Protein AF-A0A6G1KFZ5-F1 (afdb_monomer)

Organism: NCBI:txid1314801

Secondary structure (DSSP, 8-state):
---------PPPP-------------------------------------S--S---------S-PBPHHHHHHHHHHHHHHIIIIIHHHHHHHHHHHHTTTTTS-HHHHHHHHHHHHT-PPP---S--SSSHHHHHHHHHHHHHHHHHHHHHHHHHHHHHHIIIIIB-SSPPGGGTTSGGGG-HHHHHHHHHHHHHHHHHHHHHHHHHTT-GGGHHHHHHHHHHHHHHHHTTHHHHS--S--S--------

Radius of gyration: 32.33 Å; Cα contacts (8 Å, |Δi|>4): 176; chains: 1; bounding box: 85×61×102 Å

Foldseek 3Di:
DDDDDDDDDDDDDDDDDDDDDDDPDDDDDDDDDDDDDDDDDDDDDDDDDDPDDPPDPPPVPQPLAADELLVLLQLLLVLLVLCVVQVVVVLVVLCVVCVVVVVPDDQLVSLVVLLCLLPDDPDPPDDDDDDVVPVVVVVSVVSVVSSVSVVVSLVSNLNSLVNLQRRYDLAHDPVCCVPPCNVPSVLSVVLSVVSNVLSVVLNVLSVCVSRGSVSSVVSSVSSVVNVVSSVVVVSSNDDDPDDPPPDDPPDD

Sequence (252 aa):
MHSQHQLRSRLPQYSRYGEESRSSFNNALTRRHTAHNSGLNDDFSLDDKTKTNRFRTQQHSWSGRTLFFDETIGLLDRGIEAADKHIRPLQEAFQKEVSGIKFYATQKVLDELWEMRLDIKPKNRRNSKKEEAEGEIVEMEEMLEKNKQAKHAWAKVEKALQAAASGTKMTISAGRRNIKKADDKAGIERTVSKLQTFGSQCLDLLSKSKKKYSEIETLLKELDFLKQIIEEWTEFAEPGTDDENFGRDDGV

pLDDT: mean 71.9, std 22.01, range [32.69, 93.75]

Nearest PDB structures (foldseek):
  8gl3-assembly1_A  TM=2.553E-01  e=1.875E+00  synthetic construct

Solvent-accessible surface area (backbone atoms only — not comparable to full-atom values): 15781 Å² total; per-residue (Å²): 133,91,86,85,90,87,88,88,84,83,83,84,90,83,80,88,86,79,91,83,84,81,92,86,83,80,82,88,83,91,86,80,91,81,91,84,84,89,86,78,90,78,92,76,93,74,80,98,80,88,85,88,84,90,79,72,76,80,72,81,68,76,86,80,67,67,38,30,38,36,56,37,42,28,39,35,48,58,12,51,51,33,33,60,71,31,42,49,58,51,53,51,52,50,50,61,68,44,56,84,44,58,88,80,50,54,70,69,55,50,14,51,52,43,33,50,61,69,64,63,67,88,77,87,74,81,81,78,78,74,76,82,42,55,62,59,46,51,58,49,50,52,50,47,51,52,44,50,50,23,55,53,20,51,53,44,31,51,55,23,25,50,30,33,36,75,17,56,37,79,49,64,47,85,91,54,55,85,42,80,74,58,72,42,53,71,57,41,48,53,47,51,55,48,34,25,52,53,18,44,52,44,43,56,31,54,66,46,32,70,49,29,54,85,35,40,64,56,34,53,52,51,49,54,51,51,47,59,60,44,63,80,46,45,93,36,39,56,82,67,98,68,76,95,71,88,77,76,89,79,87,128

Structure (mmCIF, N/CA/C/O backbone):
data_AF-A0A6G1KFZ5-F1
#
_entry.id   AF-A0A6G1KFZ5-F1
#
loop_
_atom_site.group_PDB
_atom_site.id
_atom_site.type_symbol
_atom_site.label_atom_id
_atom_site.label_alt_id
_atom_site.label_comp_id
_atom_site.label_asym_id
_atom_site.label_entity_id
_atom_site.label_seq_id
_atom_site.pdbx_PDB_ins_code
_atom_site.Cartn_x
_atom_site.Cartn_y
_atom_site.Cartn_z
_atom_site.occupancy
_atom_site.B_iso_or_equiv
_atom_site.auth_seq_id
_atom_site.auth_comp_id
_atom_site.auth_asym_id
_atom_site.auth_atom_id
_atom_site.pdbx_PDB_model_num
ATOM 1 N N . MET A 1 1 ? -6.332 -22.946 70.525 1.00 36.88 1 MET A N 1
ATOM 2 C CA . MET A 1 1 ? -5.831 -23.410 69.210 1.00 36.88 1 MET A CA 1
ATOM 3 C C . MET A 1 1 ? -6.391 -24.806 68.967 1.00 36.88 1 MET A C 1
ATOM 5 O O . MET A 1 1 ? -6.119 -25.618 69.835 1.00 36.88 1 MET A O 1
ATOM 9 N N . HIS A 1 2 ? -7.081 -25.070 67.839 1.00 38.81 2 HIS A N 1
ATOM 10 C CA . HIS A 1 2 ? -7.474 -26.418 67.335 1.00 38.81 2 HIS A CA 1
ATOM 11 C C . HIS A 1 2 ? -8.363 -27.289 68.277 1.00 38.81 2 HIS A C 1
ATOM 13 O O . HIS A 1 2 ? -8.348 -27.092 69.481 1.00 38.81 2 HIS A O 1
ATOM 19 N N . SER A 1 3 ? -9.139 -28.308 67.873 1.00 38.59 3 SER A N 1
ATOM 20 C CA . SER A 1 3 ? -9.968 -28.640 66.680 1.00 38.59 3 SER A CA 1
ATOM 21 C C . SER A 1 3 ? -10.938 -29.778 67.134 1.00 38.59 3 SER A C 1
ATOM 23 O O . SER A 1 3 ? -10.670 -30.377 68.170 1.00 38.59 3 SER A O 1
ATOM 25 N N . GLN A 1 4 ? -12.062 -30.178 66.520 1.00 48.38 4 GLN A N 1
ATOM 26 C CA . GLN A 1 4 ? -12.668 -29.968 65.192 1.00 48.38 4 GLN A CA 1
ATOM 27 C C . GLN A 1 4 ? -14.196 -29.729 65.317 1.00 48.38 4 GLN A C 1
ATOM 29 O O . GLN A 1 4 ? -14.778 -29.969 66.371 1.00 48.38 4 GLN A O 1
ATOM 34 N N . HIS A 1 5 ? -14.875 -29.403 64.210 1.00 47.53 5 HIS A N 1
ATOM 35 C CA . HIS A 1 5 ? -16.315 -29.665 64.044 1.00 47.53 5 HIS A CA 1
ATOM 36 C C . HIS A 1 5 ? -16.553 -31.067 63.462 1.00 47.53 5 HIS A C 1
ATOM 38 O O . HIS A 1 5 ? -16.023 -31.357 62.392 1.00 47.53 5 HIS A O 1
ATOM 44 N N . GLN A 1 6 ? -17.443 -31.872 64.057 1.00 50.53 6 GLN A N 1
ATOM 45 C CA . GLN A 1 6 ? -18.170 -32.932 63.340 1.00 50.53 6 GLN A CA 1
ATOM 46 C C . GLN A 1 6 ? -19.596 -33.084 63.889 1.00 50.53 6 GLN A C 1
ATOM 48 O O . GLN A 1 6 ? -19.805 -33.654 64.954 1.00 50.53 6 GLN A O 1
ATOM 53 N N . LEU A 1 7 ? -20.587 -32.627 63.120 1.00 48.22 7 LEU A N 1
ATOM 54 C CA . LEU A 1 7 ? -21.981 -33.048 63.265 1.00 48.22 7 LEU A CA 1
ATOM 55 C C . LEU A 1 7 ? -22.433 -33.667 61.940 1.00 48.22 7 LEU A C 1
ATOM 57 O O . LEU A 1 7 ? -22.584 -32.978 60.933 1.00 48.22 7 LEU A O 1
ATOM 61 N N . ARG A 1 8 ? -22.625 -34.989 61.947 1.00 43.78 8 ARG A N 1
ATOM 62 C CA . ARG A 1 8 ? -23.255 -35.748 60.863 1.00 43.78 8 ARG A CA 1
ATOM 63 C C . ARG A 1 8 ? -24.579 -36.323 61.357 1.00 43.78 8 ARG A C 1
ATOM 65 O O . ARG A 1 8 ? -24.580 -37.302 62.094 1.00 43.78 8 ARG A O 1
ATOM 72 N N . SER A 1 9 ? -25.685 -35.816 60.837 1.00 50.84 9 SER A N 1
ATOM 73 C CA . SER A 1 9 ? -26.923 -36.583 60.668 1.00 50.84 9 SER A CA 1
ATOM 74 C C . SER A 1 9 ? -27.710 -35.992 59.495 1.00 50.84 9 SER A C 1
ATOM 76 O O . SER A 1 9 ? -27.554 -34.822 59.148 1.00 50.84 9 SER A O 1
ATOM 78 N N . ARG A 1 10 ? -28.421 -36.856 58.766 1.00 52.97 10 ARG A N 1
ATOM 79 C CA . ARG A 1 10 ? -28.902 -36.592 57.400 1.00 52.97 10 ARG A CA 1
ATOM 80 C C . ARG A 1 10 ? -30.358 -36.130 57.394 1.00 52.97 10 ARG A C 1
ATOM 82 O O . ARG A 1 10 ? -31.152 -36.627 58.186 1.00 52.97 10 ARG A O 1
ATOM 89 N N . LEU A 1 11 ? -30.712 -35.269 56.441 1.00 50.00 11 LEU A N 1
ATOM 90 C CA . LEU A 1 11 ? -32.107 -34.979 56.092 1.00 50.00 11 LEU A CA 1
ATOM 91 C C . LEU A 1 11 ? -32.667 -36.036 55.110 1.00 50.00 11 LEU A C 1
ATOM 93 O O . LEU A 1 11 ? -31.877 -36.659 54.390 1.00 50.00 11 LEU A O 1
ATOM 97 N N . PRO A 1 12 ? -33.995 -36.277 55.079 1.00 55.12 12 PRO A N 1
ATOM 98 C CA . PRO A 1 12 ? -34.588 -37.363 54.294 1.00 55.12 12 PRO A CA 1
ATOM 99 C C . PRO A 1 12 ? -34.588 -37.101 52.784 1.00 55.12 12 PRO A C 1
ATOM 101 O O . PRO A 1 12 ? -34.718 -35.964 52.334 1.00 55.12 12 PRO A O 1
ATOM 104 N N . GLN A 1 13 ? -34.528 -38.176 51.994 1.00 49.84 13 GLN A N 1
ATOM 105 C CA . GLN A 1 13 ? -34.838 -38.119 50.566 1.00 49.84 13 GLN A CA 1
ATOM 106 C C . GLN A 1 13 ? -36.350 -38.046 50.339 1.00 49.84 13 GLN A C 1
ATOM 108 O O . GLN A 1 13 ? -37.091 -38.855 50.891 1.00 49.84 13 GLN A O 1
ATOM 113 N N . TYR A 1 14 ? -36.769 -37.189 49.410 1.00 42.56 14 TYR A N 1
ATOM 114 C CA . TYR A 1 14 ? -37.934 -37.447 48.568 1.00 42.56 14 TYR A CA 1
ATOM 115 C C . TYR A 1 14 ? -37.506 -37.330 47.106 1.00 42.56 14 TYR A C 1
ATOM 117 O O . TYR A 1 14 ? -36.937 -36.325 46.686 1.00 42.56 14 TYR A O 1
ATOM 125 N N . SER A 1 15 ? -37.738 -38.396 46.347 1.00 38.66 15 SER A N 1
ATOM 126 C CA . SER A 1 15 ? -37.463 -38.494 44.915 1.00 38.66 15 SER A CA 1
ATOM 127 C C . SER A 1 15 ? -38.599 -39.270 44.254 1.00 38.66 15 SER A C 1
ATOM 129 O O . SER A 1 15 ? -39.125 -40.199 44.864 1.00 38.66 15 SER A O 1
ATOM 131 N N . ARG A 1 16 ? -38.905 -38.912 42.999 1.00 37.12 16 ARG A N 1
ATOM 132 C CA . ARG A 1 16 ? -39.947 -39.470 42.109 1.00 37.12 16 ARG A CA 1
ATOM 133 C C . ARG A 1 16 ? -41.399 -39.127 42.469 1.00 37.12 16 ARG A C 1
ATOM 135 O O . ARG A 1 16 ? -42.019 -39.793 43.283 1.00 37.12 16 ARG A O 1
ATOM 142 N N . TYR A 1 17 ? -41.957 -38.155 41.752 1.00 42.75 17 TYR A N 1
ATOM 143 C CA . TYR A 1 17 ? -42.650 -38.392 40.471 1.00 42.75 17 TYR A CA 1
ATOM 144 C C . TYR A 1 17 ? -42.040 -37.379 39.471 1.00 42.75 17 TYR A C 1
ATOM 146 O O . TYR A 1 17 ? -41.617 -36.313 39.903 1.00 42.75 17 TYR A O 1
ATOM 154 N N . GLY A 1 18 ? -41.828 -37.630 38.180 1.00 39.09 18 GLY A N 1
ATOM 155 C CA . GLY A 1 18 ? -42.451 -38.587 37.269 1.00 39.09 18 GLY A CA 1
ATOM 156 C C . GLY A 1 18 ? -43.014 -37.774 36.100 1.00 39.09 18 GLY A C 1
ATOM 157 O O . GLY A 1 18 ? -44.099 -37.218 36.234 1.00 39.09 18 GLY A O 1
ATOM 158 N N . GLU A 1 19 ? -42.248 -37.613 35.016 1.00 41.03 19 GLU A N 1
ATOM 159 C CA . GLU A 1 19 ? -42.723 -36.923 33.806 1.00 41.03 19 GLU A CA 1
ATOM 160 C C . GLU A 1 19 ? -43.888 -37.691 33.171 1.00 41.03 19 GLU A C 1
ATOM 162 O O . GLU A 1 19 ? -43.818 -38.913 33.106 1.00 41.03 19 GLU A O 1
ATOM 167 N N . GLU A 1 20 ? -44.892 -36.983 32.633 1.00 38.22 20 GLU A N 1
ATOM 168 C CA . GLU A 1 20 ? -45.367 -37.204 31.255 1.00 38.22 20 GLU A CA 1
ATOM 169 C C . GLU A 1 20 ? -46.421 -36.172 30.789 1.00 38.22 20 GLU A C 1
ATOM 171 O O . GLU A 1 20 ? -47.280 -35.720 31.539 1.00 38.22 20 GLU A O 1
ATOM 176 N N . SER A 1 21 ? -46.374 -35.872 29.485 1.00 40.62 21 SER A N 1
ATOM 177 C CA . SER A 1 21 ? -47.515 -35.477 28.635 1.00 40.62 21 SER A CA 1
ATOM 178 C C . SER A 1 21 ? -48.230 -34.118 28.817 1.00 40.62 21 SER A C 1
ATOM 180 O O . SER A 1 21 ? -49.367 -34.018 29.263 1.00 40.62 21 SER A O 1
ATOM 182 N N . ARG A 1 22 ? -47.613 -33.100 28.196 1.00 38.12 22 ARG A N 1
ATOM 183 C CA . ARG A 1 22 ? -48.212 -32.233 27.144 1.00 38.12 22 ARG A CA 1
ATOM 184 C C . ARG A 1 22 ? -49.594 -31.595 27.396 1.00 38.12 22 ARG A C 1
ATOM 186 O O . ARG A 1 22 ? -50.636 -32.126 27.017 1.00 38.12 22 ARG A O 1
ATOM 193 N N . SER A 1 23 ? -49.576 -30.330 27.808 1.00 38.38 23 SER A N 1
ATOM 194 C CA . SER A 1 23 ? -50.717 -29.410 27.739 1.00 38.38 23 SER A CA 1
ATOM 195 C C . SER A 1 23 ? -50.951 -28.853 26.321 1.00 38.38 23 SER A C 1
ATOM 197 O O . SER A 1 23 ? -50.397 -27.827 25.930 1.00 38.38 23 SER A O 1
ATOM 199 N N . SER A 1 24 ? -51.843 -29.483 25.552 1.00 40.19 24 SER A N 1
ATOM 200 C CA . SER A 1 24 ? -52.426 -28.889 24.336 1.00 40.19 24 SER A CA 1
ATOM 201 C C . SER A 1 24 ? -53.814 -28.313 24.626 1.00 40.19 24 SER A C 1
ATOM 203 O O . SER A 1 24 ? -54.829 -28.907 24.280 1.00 40.19 24 SER A O 1
ATOM 205 N N . PHE A 1 25 ? -53.852 -27.135 25.253 1.00 35.84 25 PHE A N 1
ATOM 206 C CA . PHE A 1 25 ? -55.073 -26.346 25.448 1.00 35.84 25 PHE A CA 1
ATOM 207 C C . PHE A 1 25 ? -54.982 -25.026 24.677 1.00 35.84 25 PHE A C 1
ATOM 209 O O . PHE A 1 25 ? -54.466 -24.036 25.180 1.00 35.84 25 PHE A O 1
ATOM 216 N N . ASN A 1 26 ? -55.520 -25.014 23.458 1.00 36.38 26 ASN A N 1
ATOM 217 C CA . ASN A 1 26 ? -55.949 -23.794 22.778 1.00 36.38 26 ASN A CA 1
ATOM 218 C C . ASN A 1 26 ? -57.238 -24.111 22.017 1.00 36.38 26 ASN A C 1
ATOM 220 O O . ASN A 1 26 ? -57.215 -24.669 20.922 1.00 36.38 26 ASN A O 1
ATOM 224 N N . ASN A 1 27 ? -58.369 -23.798 22.652 1.00 36.66 27 ASN A N 1
ATOM 225 C CA . ASN A 1 27 ? -59.684 -23.920 22.036 1.00 36.66 27 ASN A CA 1
ATOM 226 C C . ASN A 1 27 ? -59.881 -22.842 20.963 1.00 36.66 27 ASN A C 1
ATOM 228 O O . ASN A 1 27 ? -59.384 -21.723 21.076 1.00 36.66 27 ASN A O 1
ATOM 232 N N . ALA A 1 28 ? -60.648 -23.190 19.933 1.00 40.16 28 ALA A N 1
ATOM 233 C CA . ALA A 1 28 ? -61.020 -22.279 18.861 1.00 40.16 28 ALA A CA 1
ATOM 234 C C . ALA A 1 28 ? -61.939 -21.147 19.351 1.00 40.16 28 ALA A C 1
ATOM 236 O O . ALA A 1 28 ? -62.734 -21.355 20.264 1.00 40.16 28 ALA A O 1
ATOM 237 N N . LEU A 1 29 ? -61.931 -20.006 18.648 1.00 42.66 29 LEU A N 1
ATOM 238 C CA . LEU A 1 29 ? -63.138 -19.202 18.429 1.00 42.66 29 LEU A CA 1
ATOM 239 C C . LEU A 1 29 ? -63.011 -18.325 17.171 1.00 42.66 29 LEU A C 1
ATOM 241 O O . LEU A 1 29 ? -62.046 -17.600 16.956 1.00 42.66 29 LEU A O 1
ATOM 245 N N . THR A 1 30 ? -64.021 -18.454 16.322 1.00 43.16 30 THR A N 1
ATOM 246 C CA . THR A 1 30 ? -64.202 -17.870 14.989 1.00 43.16 30 THR A CA 1
ATOM 247 C C . THR A 1 30 ? -64.415 -16.349 14.978 1.00 43.16 30 THR A C 1
ATOM 249 O O . THR A 1 30 ? -65.039 -15.818 15.894 1.00 43.16 30 THR A O 1
ATOM 252 N N . ARG A 1 31 ? -63.987 -15.678 13.885 1.00 38.25 31 ARG A N 1
ATOM 253 C CA . ARG A 1 31 ? -64.512 -14.434 13.231 1.00 38.25 31 ARG A CA 1
ATOM 254 C C . ARG A 1 31 ? -63.364 -13.744 12.459 1.00 38.25 31 ARG A C 1
ATOM 256 O O . ARG A 1 31 ? -62.272 -13.663 12.993 1.00 38.25 31 ARG A O 1
ATOM 263 N N . ARG A 1 32 ? -63.507 -13.188 11.248 1.00 37.34 32 ARG A N 1
ATOM 264 C CA . ARG A 1 32 ? -64.616 -13.057 10.273 1.00 37.34 32 ARG A CA 1
ATOM 265 C C . ARG A 1 32 ? -64.008 -13.100 8.861 1.00 37.34 32 ARG A C 1
ATOM 267 O O . ARG A 1 32 ? -63.000 -12.442 8.636 1.00 37.34 32 ARG A O 1
ATOM 274 N N . HIS A 1 33 ? -64.675 -13.746 7.904 1.00 36.59 33 HIS A N 1
ATOM 275 C CA . HIS A 1 33 ? -64.510 -13.385 6.491 1.00 36.59 33 HIS A CA 1
ATOM 276 C C . HIS A 1 33 ? -65.379 -12.162 6.172 1.00 36.59 33 HIS A C 1
ATOM 278 O O . HIS A 1 33 ? -66.531 -12.094 6.602 1.00 36.59 33 HIS A O 1
ATOM 284 N N . THR A 1 34 ? -64.857 -11.246 5.361 1.00 40.59 34 THR A N 1
ATOM 285 C CA . THR A 1 34 ? -65.645 -10.288 4.572 1.00 40.59 34 THR A CA 1
ATOM 286 C C . THR A 1 34 ? -65.135 -10.345 3.141 1.00 40.59 34 THR A C 1
ATOM 288 O O . THR A 1 34 ? -63.943 -10.157 2.909 1.00 40.59 34 THR A O 1
ATOM 291 N N . ALA A 1 35 ? -66.025 -10.652 2.201 1.00 42.03 35 ALA A N 1
ATOM 292 C CA . ALA A 1 35 ? -65.723 -10.714 0.777 1.00 42.03 35 ALA A CA 1
ATOM 293 C C . ALA A 1 35 ? -66.033 -9.374 0.093 1.00 42.03 35 ALA A C 1
ATOM 295 O O . ALA A 1 35 ? -66.980 -8.707 0.495 1.00 42.03 35 ALA A O 1
ATOM 296 N N . HIS A 1 36 ? -65.226 -9.030 -0.914 1.00 33.31 36 HIS A N 1
ATOM 297 C CA . HIS A 1 36 ? -65.454 -8.161 -2.087 1.00 33.31 36 HIS A CA 1
ATOM 298 C C . HIS A 1 36 ? -64.054 -7.744 -2.604 1.00 33.31 36 HIS A C 1
ATOM 300 O O . HIS A 1 36 ? -63.171 -7.480 -1.797 1.00 33.31 36 HIS A O 1
ATOM 306 N N . ASN A 1 37 ? -63.755 -7.677 -3.903 1.00 35.41 37 ASN A N 1
ATOM 307 C CA . ASN A 1 37 ? -64.569 -7.980 -5.080 1.00 35.41 37 ASN A CA 1
ATOM 308 C C . ASN A 1 37 ? -63.670 -8.525 -6.208 1.00 35.41 37 ASN A C 1
ATOM 310 O O . ASN A 1 37 ? -62.474 -8.248 -6.231 1.00 35.41 37 ASN A O 1
ATOM 314 N N . SER A 1 38 ? -64.239 -9.289 -7.138 1.00 38.56 38 SER A N 1
ATOM 315 C CA . SER A 1 38 ? -63.540 -9.862 -8.299 1.00 38.56 38 SER A CA 1
ATOM 316 C C . SER A 1 38 ? -63.564 -8.947 -9.530 1.00 38.56 38 SER A C 1
ATOM 318 O O . SER A 1 38 ? -64.583 -8.307 -9.785 1.00 38.56 38 SER A O 1
ATOM 320 N N . GLY A 1 39 ? -62.507 -9.001 -10.348 1.00 32.69 39 GLY A N 1
ATOM 321 C CA . GLY A 1 39 ? -62.416 -8.383 -11.681 1.00 32.69 39 GLY A CA 1
ATOM 322 C C . GLY A 1 39 ? -61.240 -7.398 -11.794 1.00 32.69 39 GLY A C 1
ATOM 323 O O . GLY A 1 39 ? -61.040 -6.604 -10.883 1.00 32.69 39 GLY A O 1
ATOM 324 N N . LEU A 1 40 ? -60.422 -7.388 -12.851 1.00 35.66 40 LEU A N 1
ATOM 325 C CA . LEU A 1 40 ? -60.403 -8.185 -14.091 1.00 35.66 40 LEU A CA 1
ATOM 326 C C . LEU A 1 40 ? -59.046 -8.894 -14.258 1.00 35.66 40 LEU A C 1
ATOM 328 O O . LEU A 1 40 ? -58.040 -8.448 -13.712 1.00 35.66 40 LEU A O 1
ATOM 332 N N . ASN A 1 41 ? -59.021 -9.947 -15.078 1.00 36.12 41 ASN A N 1
ATOM 333 C CA . ASN A 1 41 ? -57.784 -10.383 -15.724 1.00 36.12 41 ASN A CA 1
ATOM 334 C C . ASN A 1 41 ? -57.452 -9.392 -16.847 1.00 36.12 41 ASN A C 1
ATOM 336 O O . ASN A 1 41 ? -58.332 -9.115 -17.663 1.00 36.12 41 ASN A O 1
ATOM 340 N N . ASP A 1 42 ? -56.200 -8.955 -16.944 1.00 34.44 42 ASP A N 1
ATOM 341 C CA . ASP A 1 42 ? -55.592 -8.694 -18.248 1.00 34.44 42 ASP A CA 1
ATOM 342 C C . ASP A 1 42 ? -54.134 -9.169 -18.235 1.00 34.44 42 ASP A C 1
ATOM 344 O O . ASP A 1 42 ? -53.473 -9.169 -17.191 1.00 34.44 42 ASP A O 1
ATOM 348 N N . ASP A 1 43 ? -53.687 -9.674 -19.377 1.00 40.25 43 ASP A N 1
ATOM 349 C CA . ASP A 1 43 ? -52.499 -10.510 -19.526 1.00 40.25 43 ASP A CA 1
ATOM 350 C C . ASP A 1 43 ? -51.305 -9.690 -20.024 1.00 40.25 43 ASP A C 1
ATOM 352 O O . ASP A 1 43 ? -51.213 -9.349 -21.201 1.00 40.25 43 ASP A O 1
ATOM 356 N N . PHE A 1 44 ? -50.364 -9.402 -19.123 1.00 33.47 44 PHE A N 1
ATOM 357 C CA . PHE A 1 44 ? -49.028 -8.933 -19.489 1.00 33.47 44 PHE A CA 1
ATOM 358 C C . PHE A 1 44 ? -47.950 -9.675 -18.697 1.00 33.47 44 PHE A C 1
ATOM 360 O O . PHE A 1 44 ? -47.354 -9.167 -17.744 1.00 33.47 44 PHE A O 1
ATOM 367 N N . SER A 1 45 ? -47.670 -10.900 -19.139 1.00 39.59 45 SER A N 1
ATOM 368 C CA . SER A 1 45 ? -46.410 -11.581 -18.842 1.00 39.59 45 SER A CA 1
ATOM 369 C C . SER A 1 45 ? -45.222 -10.793 -19.417 1.00 39.59 45 SER A C 1
ATOM 371 O O . SER A 1 45 ? -45.025 -10.757 -20.633 1.00 39.59 45 SER A O 1
ATOM 373 N N . LEU A 1 46 ? -44.405 -10.175 -18.553 1.00 39.00 46 LEU A N 1
ATOM 374 C CA . LEU A 1 46 ? -43.092 -9.653 -18.946 1.00 39.00 46 LEU A CA 1
ATOM 375 C C . LEU A 1 46 ? -42.049 -9.794 -17.818 1.00 39.00 46 LEU A C 1
ATOM 377 O O . LEU A 1 46 ? -41.933 -8.949 -16.935 1.00 39.00 46 LEU A O 1
ATOM 381 N N . ASP A 1 47 ? -41.312 -10.905 -17.885 1.00 38.59 47 ASP A N 1
ATOM 382 C CA . ASP A 1 47 ? -40.025 -11.235 -17.248 1.00 38.59 47 ASP A CA 1
ATOM 383 C C . ASP A 1 47 ? -39.666 -10.652 -15.858 1.00 38.59 47 ASP A C 1
ATOM 385 O O . ASP A 1 47 ? -39.175 -9.532 -15.687 1.00 38.59 47 ASP A O 1
ATOM 389 N N . ASP A 1 48 ? -39.716 -11.543 -14.864 1.00 40.84 48 ASP A N 1
ATOM 390 C CA . ASP A 1 48 ? -39.119 -11.387 -13.535 1.00 40.84 48 ASP A CA 1
ATOM 391 C C . ASP A 1 48 ? -37.575 -11.317 -13.590 1.00 40.84 48 ASP A C 1
ATOM 393 O O . ASP A 1 48 ? -36.879 -12.334 -13.574 1.00 40.84 48 ASP A O 1
ATOM 397 N N . LYS A 1 49 ? -37.014 -10.099 -13.666 1.00 38.69 49 LYS A N 1
ATOM 398 C CA . LYS A 1 49 ? -35.553 -9.846 -13.625 1.00 38.69 49 LYS A CA 1
ATOM 399 C C . LYS A 1 49 ? -35.125 -8.685 -12.712 1.00 38.69 49 LYS A C 1
ATOM 401 O O . LYS A 1 49 ? -34.136 -8.009 -12.987 1.00 38.69 49 LYS A O 1
ATOM 406 N N . THR A 1 50 ? -35.821 -8.442 -11.594 1.00 44.38 50 THR A N 1
ATOM 407 C CA . THR A 1 50 ? -35.490 -7.320 -10.673 1.00 44.38 50 THR A CA 1
ATOM 408 C C . THR A 1 50 ? -35.150 -7.714 -9.228 1.00 44.38 50 THR A C 1
ATOM 410 O O . THR A 1 50 ? -35.086 -6.851 -8.348 1.00 44.38 50 THR A O 1
ATOM 413 N N . LYS A 1 51 ? -34.837 -8.991 -8.954 1.00 43.75 51 LYS A N 1
ATOM 414 C CA . LYS A 1 51 ? -34.441 -9.462 -7.609 1.00 43.75 51 LYS A CA 1
ATOM 415 C C . LYS A 1 51 ? -33.233 -10.411 -7.585 1.00 43.75 51 LYS A C 1
ATOM 417 O O . LYS A 1 51 ? -33.392 -11.568 -7.240 1.00 43.75 51 LYS A O 1
ATOM 422 N N . THR A 1 52 ? -32.028 -9.879 -7.828 1.00 45.09 52 THR A N 1
ATOM 423 C CA . THR A 1 52 ? -30.774 -10.223 -7.098 1.00 45.09 52 THR A CA 1
ATOM 424 C C . THR A 1 52 ? -29.579 -9.461 -7.683 1.00 45.09 52 THR A C 1
ATOM 426 O O . THR A 1 52 ? -28.976 -9.922 -8.644 1.00 45.09 52 THR A O 1
ATOM 429 N N . ASN A 1 53 ? -29.201 -8.313 -7.102 1.00 41.38 53 ASN A N 1
ATOM 430 C CA . ASN A 1 53 ? -27.844 -7.744 -7.241 1.00 41.38 53 ASN A CA 1
ATOM 431 C C . ASN A 1 53 ? -27.590 -6.590 -6.243 1.00 41.38 53 ASN A C 1
ATOM 433 O O . ASN A 1 53 ? -27.333 -5.451 -6.617 1.00 41.38 53 ASN A O 1
ATOM 437 N N . ARG A 1 54 ? -27.676 -6.879 -4.935 1.00 44.22 54 ARG A N 1
ATOM 438 C CA . ARG A 1 54 ? -27.234 -5.955 -3.859 1.00 44.22 54 ARG A CA 1
ATOM 439 C C . ARG A 1 54 ? -26.065 -6.493 -3.019 1.00 44.22 54 ARG A C 1
ATOM 441 O O . ARG A 1 54 ? -25.741 -5.919 -1.989 1.00 44.22 54 ARG A O 1
ATOM 448 N N . PHE A 1 55 ? -25.421 -7.568 -3.481 1.00 42.16 55 PHE A N 1
ATOM 449 C CA . PHE A 1 55 ? -24.239 -8.173 -2.855 1.00 42.16 55 PHE A CA 1
ATOM 450 C C . PHE A 1 55 ? -23.166 -8.560 -3.884 1.00 42.16 55 PHE A C 1
ATOM 452 O O . PHE A 1 55 ? -22.549 -9.616 -3.798 1.00 42.16 55 PHE A O 1
ATOM 459 N N . ARG A 1 56 ? -22.897 -7.669 -4.844 1.00 37.97 56 ARG A N 1
ATOM 460 C CA . ARG A 1 56 ? -21.533 -7.540 -5.361 1.00 37.97 56 ARG A CA 1
ATOM 461 C C . ARG A 1 56 ? -20.873 -6.398 -4.607 1.00 37.97 56 ARG A C 1
ATOM 463 O O . ARG A 1 56 ? -21.091 -5.232 -4.924 1.00 37.97 56 ARG A O 1
ATOM 470 N N . THR A 1 57 ? -20.028 -6.742 -3.638 1.00 40.91 57 THR A N 1
ATOM 471 C CA . THR A 1 57 ? -18.791 -5.981 -3.475 1.00 40.91 57 THR A CA 1
ATOM 472 C C . THR A 1 57 ? -18.184 -5.866 -4.867 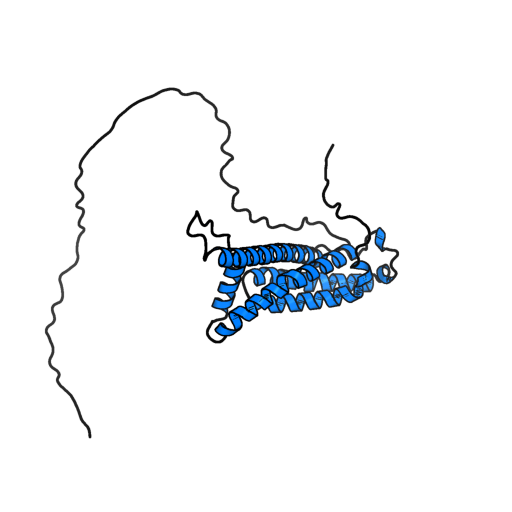1.00 40.91 57 THR A C 1
ATOM 474 O O . THR A 1 57 ? -17.952 -6.884 -5.523 1.00 40.91 57 THR A O 1
ATOM 477 N N . GLN A 1 58 ? -17.978 -4.642 -5.355 1.00 40.75 58 GLN A N 1
ATOM 478 C CA . GLN A 1 58 ? -17.109 -4.450 -6.505 1.00 40.75 58 GLN A CA 1
ATOM 479 C C . GLN A 1 58 ? -15.703 -4.824 -6.040 1.00 40.75 58 GLN A C 1
ATOM 481 O O . GLN A 1 58 ? -14.946 -3.993 -5.547 1.00 40.75 58 GLN A O 1
ATOM 486 N N . GLN A 1 59 ? -15.363 -6.106 -6.175 1.00 43.22 59 GLN A N 1
ATOM 487 C CA . GLN A 1 59 ? -13.988 -6.460 -6.454 1.00 43.22 59 GLN A CA 1
ATOM 488 C C . GLN A 1 59 ? -13.653 -5.679 -7.719 1.00 43.22 59 GLN A C 1
ATOM 490 O O . GLN A 1 59 ? -14.164 -5.992 -8.796 1.00 43.22 59 GLN A O 1
ATOM 495 N N . HIS A 1 60 ? -12.859 -4.619 -7.567 1.00 44.88 60 HIS A N 1
ATOM 496 C CA . HIS A 1 60 ? -12.182 -3.972 -8.679 1.00 44.88 60 HIS A CA 1
ATOM 497 C C . HIS A 1 60 ? -11.140 -4.965 -9.190 1.00 44.88 60 HIS A C 1
ATOM 499 O O . HIS A 1 60 ? -9.946 -4.831 -8.944 1.00 44.88 60 HIS A O 1
ATOM 505 N N . SER A 1 61 ? -11.628 -6.024 -9.837 1.00 46.31 61 SER A N 1
ATOM 506 C CA . SER A 1 61 ? -10.818 -7.029 -10.490 1.00 46.31 61 SER A CA 1
ATOM 507 C C . SER A 1 61 ? -9.990 -6.306 -11.535 1.00 46.31 61 SER A C 1
ATOM 509 O O . SER A 1 61 ? -10.540 -5.747 -12.489 1.00 46.31 61 SER A O 1
ATOM 511 N N . TRP A 1 62 ? -8.678 -6.291 -11.312 1.00 54.97 62 TRP A N 1
ATOM 512 C CA . TRP A 1 62 ? -7.695 -5.846 -12.283 1.00 54.97 62 TRP A CA 1
ATOM 513 C C . TRP A 1 62 ? -8.045 -6.399 -13.668 1.00 54.97 62 TRP A C 1
ATOM 515 O O . TRP A 1 62 ? -8.377 -7.574 -13.818 1.00 54.97 62 TRP A O 1
ATOM 525 N N . SER A 1 63 ? -8.007 -5.538 -14.684 1.00 59.50 63 SER A N 1
ATOM 526 C CA . SER A 1 63 ? -8.580 -5.794 -16.012 1.00 59.50 63 SER A CA 1
ATOM 527 C C . SER A 1 63 ? -7.809 -6.817 -16.859 1.00 59.50 63 SER A C 1
ATOM 529 O O . SER A 1 63 ? -7.978 -6.855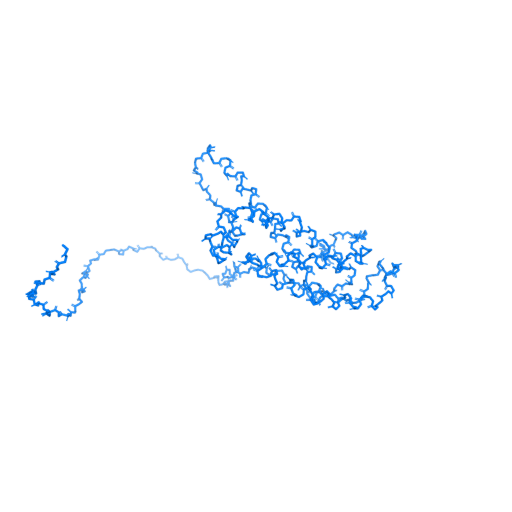 -18.075 1.00 59.50 63 SER A O 1
ATOM 531 N N . GLY A 1 64 ? -6.896 -7.587 -16.256 1.00 63.56 64 GLY A N 1
ATOM 532 C CA . GLY A 1 64 ? -5.939 -8.448 -16.956 1.00 63.56 64 GLY A CA 1
ATOM 533 C C . GLY A 1 64 ? -4.921 -7.681 -17.810 1.00 63.56 64 GLY A C 1
ATOM 534 O O . GLY A 1 64 ? -4.091 -8.295 -18.480 1.00 63.56 64 GLY A O 1
ATOM 535 N N . ARG A 1 65 ? -4.983 -6.340 -17.837 1.00 75.38 65 ARG A N 1
ATOM 536 C CA . ARG A 1 65 ? -4.149 -5.517 -18.714 1.00 75.38 65 ARG A CA 1
ATOM 537 C C . ARG A 1 65 ? -2.730 -5.444 -18.164 1.00 75.38 65 ARG A C 1
ATOM 539 O O . ARG A 1 65 ? -2.477 -4.824 -17.133 1.00 75.38 65 ARG A O 1
ATOM 546 N N . THR A 1 66 ? -1.814 -6.032 -18.920 1.00 83.69 66 THR A N 1
ATOM 547 C CA . THR A 1 66 ? -0.377 -5.939 -18.689 1.00 83.69 66 THR A CA 1
ATOM 548 C C . THR A 1 66 ? 0.148 -4.539 -19.026 1.00 83.69 66 THR A C 1
ATOM 550 O O . THR A 1 66 ? -0.044 -4.057 -20.147 1.00 83.69 66 THR A O 1
ATOM 553 N N . LEU A 1 67 ? 0.809 -3.906 -18.058 1.00 87.31 67 LEU A N 1
ATOM 554 C CA . LEU A 1 67 ? 1.433 -2.582 -18.138 1.00 87.31 67 LEU A CA 1
ATOM 555 C C . LEU A 1 67 ? 2.909 -2.686 -18.546 1.00 87.31 67 LEU A C 1
ATOM 557 O O . LEU A 1 67 ? 3.526 -3.750 -18.432 1.00 87.31 67 LEU A O 1
ATOM 561 N N . PHE A 1 68 ? 3.484 -1.586 -19.024 1.00 90.94 68 PHE A N 1
ATOM 562 C CA . PHE A 1 68 ? 4.931 -1.458 -19.209 1.00 90.94 68 PHE A CA 1
ATOM 563 C C . PHE A 1 68 ? 5.657 -1.285 -17.862 1.00 90.94 68 PHE A C 1
ATOM 565 O O . PHE A 1 68 ? 5.041 -0.934 -16.856 1.00 90.94 68 PHE A O 1
ATOM 572 N N . PHE A 1 69 ? 6.965 -1.556 -17.823 1.00 89.81 69 PHE A N 1
ATOM 573 C CA . PHE A 1 69 ? 7.754 -1.487 -16.584 1.00 89.81 69 PHE A CA 1
ATOM 574 C C . PHE A 1 69 ? 7.653 -0.112 -15.909 1.00 89.81 69 PHE A C 1
ATOM 576 O O . PHE A 1 69 ? 7.364 -0.018 -14.718 1.00 89.81 69 PHE A O 1
ATOM 583 N N . ASP A 1 70 ? 7.824 0.949 -16.693 1.00 89.00 70 ASP A N 1
ATOM 584 C CA . ASP A 1 70 ? 7.763 2.334 -16.239 1.00 89.00 70 ASP A CA 1
ATOM 585 C C . ASP A 1 70 ? 6.362 2.747 -15.762 1.00 89.00 70 ASP A C 1
ATOM 587 O O . ASP A 1 70 ? 6.229 3.440 -14.755 1.00 89.00 70 ASP A O 1
ATOM 591 N N . GLU A 1 71 ? 5.309 2.251 -16.416 1.00 89.19 71 GLU A N 1
ATOM 592 C CA . GLU A 1 71 ? 3.924 2.444 -15.972 1.00 89.19 71 GLU A CA 1
ATOM 593 C C . GLU A 1 71 ? 3.654 1.761 -14.622 1.00 89.19 71 GLU A C 1
ATOM 595 O O . GLU A 1 71 ? 2.989 2.348 -13.767 1.00 89.19 71 GLU A O 1
ATOM 600 N N . THR A 1 72 ? 4.176 0.545 -14.398 1.00 90.50 72 THR A N 1
ATOM 601 C CA . THR A 1 72 ? 4.079 -0.118 -13.087 1.00 90.50 72 THR A CA 1
ATOM 602 C C . THR A 1 72 ? 4.824 0.676 -12.016 1.00 90.50 72 THR A C 1
ATOM 604 O O . THR A 1 72 ? 4.271 0.866 -10.934 1.00 90.50 72 THR A O 1
ATOM 607 N N . ILE A 1 73 ? 6.047 1.146 -12.293 1.00 91.75 73 ILE A N 1
ATOM 608 C CA . ILE A 1 73 ? 6.845 1.928 -11.334 1.00 91.75 73 ILE A CA 1
ATOM 609 C C . ILE A 1 73 ? 6.087 3.196 -10.911 1.00 91.75 73 ILE A C 1
ATOM 611 O O . ILE A 1 73 ? 5.860 3.393 -9.717 1.00 91.75 73 ILE A O 1
ATOM 615 N N . GLY A 1 74 ? 5.594 3.996 -11.863 1.00 89.56 74 GLY A N 1
ATOM 616 C CA . GLY A 1 74 ? 4.801 5.193 -11.556 1.00 89.56 74 GLY A CA 1
ATOM 617 C C . GLY A 1 74 ? 3.448 4.904 -10.886 1.00 89.56 74 GLY A C 1
ATOM 618 O O . GLY A 1 74 ? 2.957 5.719 -10.105 1.00 89.56 74 GLY A O 1
ATOM 619 N N . LEU A 1 75 ? 2.830 3.745 -11.145 1.00 90.81 75 LEU A N 1
ATOM 620 C CA . LEU A 1 75 ? 1.596 3.334 -10.465 1.00 90.81 75 LEU A CA 1
ATOM 621 C C . LEU A 1 75 ? 1.852 2.887 -9.015 1.00 90.81 75 LEU A C 1
ATOM 623 O O . LEU A 1 75 ? 1.030 3.173 -8.142 1.00 90.81 75 LEU A O 1
ATOM 627 N N . LEU A 1 76 ? 2.968 2.199 -8.758 1.00 91.19 76 LEU A N 1
ATOM 628 C CA . LEU A 1 76 ? 3.398 1.810 -7.414 1.00 91.19 76 LEU A CA 1
ATOM 629 C C . LEU A 1 76 ? 3.772 3.016 -6.565 1.00 91.19 76 LEU A C 1
ATOM 631 O O . LEU A 1 76 ? 3.309 3.091 -5.431 1.00 91.19 76 LEU A O 1
ATOM 635 N N . ASP A 1 77 ? 4.531 3.963 -7.114 1.00 92.81 77 ASP A N 1
ATOM 636 C CA . ASP A 1 77 ? 4.946 5.179 -6.410 1.00 92.81 77 ASP A CA 1
ATOM 637 C C . ASP A 1 77 ? 3.731 5.964 -5.880 1.00 92.81 77 ASP A C 1
ATOM 639 O O . ASP A 1 77 ? 3.554 6.119 -4.671 1.00 92.81 77 ASP A O 1
ATOM 643 N N . ARG A 1 78 ? 2.774 6.291 -6.764 1.00 91.31 78 ARG A N 1
ATOM 644 C CA . ARG A 1 78 ? 1.488 6.923 -6.392 1.00 91.31 78 ARG A CA 1
ATOM 645 C C . ARG A 1 78 ? 0.641 6.069 -5.440 1.00 91.31 78 ARG A C 1
ATOM 647 O O . ARG A 1 78 ? -0.188 6.596 -4.694 1.00 91.31 78 ARG A O 1
ATOM 654 N N . GLY A 1 79 ? 0.778 4.745 -5.503 1.00 91.88 79 GLY A N 1
ATOM 655 C CA . GLY A 1 79 ? 0.126 3.813 -4.586 1.00 91.88 79 GLY A CA 1
ATOM 656 C C . GLY A 1 79 ? 0.690 3.937 -3.172 1.00 91.88 79 GLY A C 1
ATOM 657 O O . GLY A 1 79 ? -0.070 4.125 -2.222 1.00 91.88 79 GLY A O 1
ATOM 658 N N . ILE A 1 80 ? 2.015 3.892 -3.043 1.00 92.81 80 ILE A N 1
ATOM 659 C CA . ILE A 1 80 ? 2.748 4.030 -1.780 1.00 92.81 80 ILE A CA 1
ATOM 660 C C . ILE A 1 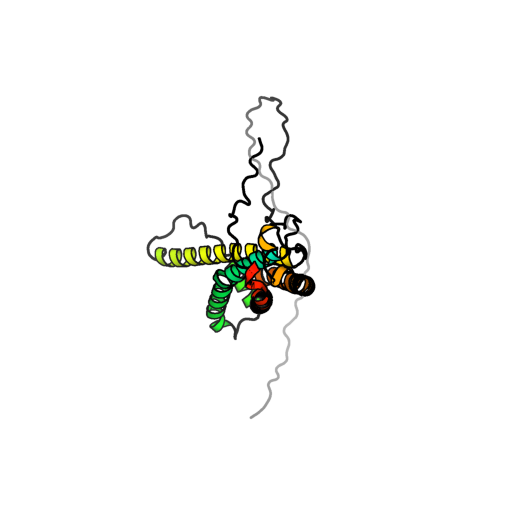80 ? 2.547 5.434 -1.196 1.00 92.81 80 ILE A C 1
ATOM 662 O O . ILE A 1 80 ? 2.227 5.548 -0.016 1.00 92.81 80 ILE A O 1
ATOM 666 N N . GLU A 1 81 ? 2.595 6.493 -2.010 1.00 92.88 81 GLU A N 1
ATOM 667 C CA . GLU A 1 81 ? 2.285 7.862 -1.570 1.00 92.88 81 GLU A CA 1
ATOM 668 C C . GLU A 1 81 ? 0.859 7.964 -0.990 1.00 92.88 81 GLU A C 1
ATOM 670 O O . GLU A 1 81 ? 0.640 8.562 0.065 1.00 92.88 81 GLU A O 1
ATOM 675 N N . ALA A 1 82 ? -0.131 7.318 -1.620 1.00 91.44 82 ALA A N 1
ATOM 676 C CA . ALA A 1 82 ? -1.492 7.265 -1.084 1.00 91.44 82 ALA A CA 1
ATOM 677 C C . ALA A 1 82 ? -1.579 6.484 0.244 1.00 91.44 82 ALA A C 1
ATOM 679 O O . ALA A 1 82 ? -2.391 6.840 1.106 1.00 91.44 82 ALA A O 1
ATOM 680 N N . ALA A 1 83 ? -0.749 5.452 0.435 1.00 91.06 83 ALA A N 1
ATOM 681 C CA . ALA A 1 83 ? -0.634 4.739 1.707 1.00 91.06 83 ALA A CA 1
ATOM 682 C C . ALA A 1 83 ? -0.011 5.624 2.798 1.00 91.06 83 ALA A C 1
ATOM 684 O O . ALA A 1 83 ? -0.582 5.733 3.886 1.00 91.06 83 ALA A O 1
ATOM 685 N N . ASP A 1 84 ? 1.088 6.315 2.493 1.00 92.62 84 ASP A N 1
ATOM 686 C CA . ASP A 1 84 ? 1.748 7.268 3.393 1.00 92.62 84 ASP A CA 1
ATOM 687 C C . ASP A 1 84 ? 0.821 8.420 3.796 1.00 92.62 84 ASP A C 1
ATOM 689 O O . ASP A 1 84 ? 0.812 8.838 4.953 1.00 92.62 84 ASP A O 1
ATOM 693 N N . LYS A 1 85 ? -0.011 8.901 2.868 1.00 93.25 85 LYS A N 1
ATOM 694 C CA . LYS A 1 85 ? -0.918 10.032 3.095 1.00 93.25 85 LYS A CA 1
ATOM 695 C C . LYS A 1 85 ? -2.181 9.686 3.888 1.00 93.25 85 LYS A C 1
ATOM 697 O O . LYS A 1 85 ? -2.697 10.549 4.596 1.00 93.25 85 LYS A O 1
ATOM 702 N N . HIS A 1 86 ? -2.710 8.465 3.762 1.00 92.56 86 HIS A N 1
ATOM 703 C CA . HIS A 1 86 ? -4.032 8.119 4.314 1.00 92.56 86 HIS A CA 1
ATOM 704 C C . HIS A 1 86 ? -4.069 6.847 5.173 1.00 92.56 86 HIS A C 1
ATOM 706 O O . HIS A 1 86 ? -4.874 6.778 6.100 1.00 92.56 86 HIS A O 1
ATOM 712 N N . ILE A 1 87 ? -3.220 5.850 4.909 1.00 91.81 87 ILE A N 1
ATOM 713 C CA . ILE A 1 87 ? -3.195 4.589 5.672 1.00 91.81 87 ILE A CA 1
ATOM 714 C C . ILE A 1 87 ? -2.279 4.724 6.896 1.00 91.81 87 ILE A C 1
ATOM 716 O O . ILE A 1 87 ? -2.708 4.392 8.003 1.00 91.81 87 ILE A O 1
ATOM 720 N N . ARG A 1 88 ? -1.062 5.268 6.733 1.00 93.12 88 ARG A N 1
ATOM 721 C CA . ARG A 1 88 ? -0.105 5.477 7.838 1.00 93.12 88 ARG A CA 1
ATOM 722 C C . ARG A 1 88 ? -0.683 6.380 8.951 1.00 93.12 88 ARG A C 1
ATOM 724 O O . ARG A 1 88 ? -0.694 5.936 10.097 1.00 93.12 88 ARG A O 1
ATOM 731 N N . PRO A 1 89 ? -1.307 7.547 8.674 1.00 92.38 89 PRO A N 1
ATOM 732 C CA . PRO A 1 89 ? -1.872 8.390 9.734 1.00 92.38 89 PRO A CA 1
ATOM 733 C C . PRO A 1 89 ? -3.085 7.756 10.432 1.00 92.38 89 PRO A C 1
ATOM 735 O O . PRO A 1 89 ? -3.312 7.994 11.618 1.00 92.38 89 PRO A O 1
ATOM 738 N N . LEU A 1 90 ? -3.860 6.924 9.722 1.00 90.31 90 LEU A N 1
ATOM 739 C CA . LEU A 1 90 ? -4.982 6.180 10.303 1.00 90.31 90 LEU A CA 1
ATOM 740 C C . LEU A 1 90 ? -4.495 5.073 11.251 1.00 90.31 90 LEU A C 1
ATOM 742 O O . LEU A 1 90 ? -5.069 4.891 12.327 1.00 90.31 90 LEU A O 1
ATOM 746 N N . GLN A 1 91 ? -3.425 4.370 10.866 1.00 92.69 91 GLN A N 1
ATOM 747 C CA . GLN A 1 91 ? -2.734 3.382 11.694 1.00 92.69 91 GLN A CA 1
ATOM 748 C C . GLN A 1 91 ? -2.158 4.038 12.957 1.00 92.69 91 GLN A C 1
ATOM 750 O O . GLN A 1 91 ? -2.418 3.554 14.057 1.00 92.69 91 GLN A O 1
ATOM 755 N N . GLU A 1 92 ? -1.464 5.172 12.829 1.00 92.44 92 GLU A N 1
ATOM 756 C CA . GLU A 1 92 ? -0.918 5.917 13.969 1.00 92.44 92 GLU A CA 1
ATOM 757 C C . GLU A 1 92 ? -2.001 6.445 14.920 1.00 92.44 92 GLU A C 1
ATOM 759 O O . GLU A 1 92 ? -1.826 6.404 16.139 1.00 92.44 92 GLU A O 1
ATOM 764 N N . ALA A 1 93 ? -3.114 6.960 14.386 1.00 90.31 93 ALA A N 1
ATOM 765 C CA . ALA A 1 93 ? -4.239 7.431 15.193 1.00 90.31 93 ALA A CA 1
ATOM 766 C C . ALA A 1 93 ? -4.838 6.282 16.018 1.00 90.31 93 ALA A C 1
ATOM 768 O O . ALA A 1 93 ? -4.963 6.395 17.237 1.00 90.31 93 ALA A O 1
ATOM 769 N N . PHE A 1 94 ? -5.096 5.137 15.379 1.00 91.12 94 PHE A N 1
ATOM 770 C CA . PHE A 1 94 ? -5.557 3.944 16.083 1.00 91.12 94 PHE A CA 1
ATOM 771 C C . PHE A 1 94 ? -4.530 3.445 17.108 1.00 91.12 94 PHE A C 1
ATOM 773 O O . PHE A 1 94 ? -4.906 3.117 18.229 1.00 91.12 94 PHE A O 1
ATOM 780 N N . GLN A 1 95 ? -3.232 3.449 16.781 1.00 91.81 95 GLN A N 1
ATOM 781 C CA . GLN A 1 95 ? -2.165 3.072 17.714 1.00 91.81 95 GLN A CA 1
ATOM 782 C C . GLN A 1 95 ? -2.156 3.953 18.971 1.00 91.81 95 GLN A C 1
ATOM 784 O O . GLN A 1 95 ? -1.979 3.431 20.073 1.00 91.81 95 GLN A O 1
ATOM 789 N N . LYS A 1 96 ? -2.359 5.269 18.818 1.00 91.12 96 LYS A N 1
ATOM 790 C CA . LYS A 1 96 ? -2.475 6.221 19.935 1.00 91.12 96 LYS A CA 1
ATOM 791 C C . LYS A 1 96 ? -3.700 5.899 20.793 1.00 91.12 96 LYS A C 1
ATOM 793 O O . LYS A 1 96 ? -3.553 5.762 22.005 1.00 91.12 96 LYS A O 1
ATOM 798 N N . GLU A 1 97 ? -4.861 5.680 20.180 1.00 88.50 97 GLU A N 1
ATOM 799 C CA . GLU A 1 97 ? -6.102 5.324 20.884 1.00 88.50 97 GLU A CA 1
ATOM 800 C C . GLU A 1 97 ? -5.997 3.994 21.648 1.00 88.50 97 GLU A C 1
ATOM 802 O O . GLU A 1 97 ? -6.352 3.929 22.825 1.00 88.50 97 GLU A O 1
ATOM 807 N N . VAL A 1 98 ? -5.456 2.934 21.031 1.00 90.44 98 VAL A N 1
ATOM 808 C CA . VAL A 1 98 ? -5.348 1.626 21.699 1.00 90.44 98 VAL A CA 1
ATOM 809 C C . VAL A 1 98 ? -4.173 1.522 22.672 1.00 90.44 98 VAL A C 1
ATOM 811 O O . VAL A 1 98 ? -4.121 0.568 23.448 1.00 90.44 98 VAL A O 1
ATOM 814 N N . SER A 1 99 ? -3.238 2.479 22.677 1.00 88.62 99 SER A N 1
ATOM 815 C CA . SER A 1 99 ? -2.035 2.432 23.527 1.00 88.62 99 SER A CA 1
ATOM 816 C C . SER A 1 99 ? -2.356 2.240 25.016 1.00 88.62 99 SER A C 1
ATOM 818 O O . SER A 1 99 ? -1.705 1.431 25.676 1.00 88.62 99 SER A O 1
ATOM 820 N N . GLY A 1 100 ? -3.409 2.896 25.521 1.00 84.94 100 GLY A N 1
ATOM 821 C CA . GLY A 1 100 ? -3.854 2.786 26.914 1.00 84.94 100 GLY A CA 1
ATOM 822 C C . GLY A 1 100 ? -4.517 1.449 27.270 1.00 84.94 100 GLY A C 1
ATOM 823 O O . GLY A 1 100 ? -4.453 1.027 28.422 1.00 84.94 100 GLY A O 1
ATOM 824 N N . ILE A 1 101 ? -5.114 0.747 26.297 1.00 86.62 101 ILE A N 1
ATOM 825 C CA . ILE A 1 101 ? -5.783 -0.550 26.516 1.00 86.62 101 ILE A CA 1
ATOM 826 C C . ILE A 1 101 ? -4.926 -1.756 26.109 1.00 86.62 101 ILE A C 1
ATOM 828 O O . ILE A 1 101 ? -5.248 -2.878 26.493 1.00 86.62 101 ILE A O 1
ATOM 832 N N . LYS A 1 102 ? -3.821 -1.554 25.378 1.00 85.69 102 LYS A N 1
ATOM 833 C CA . LYS A 1 102 ? -2.964 -2.620 24.820 1.00 85.69 102 LYS A CA 1
ATOM 834 C C . LYS A 1 102 ? -2.402 -3.592 25.870 1.00 85.69 102 LYS A C 1
ATOM 836 O O . LYS A 1 102 ? -2.128 -4.738 25.539 1.00 85.69 102 LYS A O 1
ATOM 841 N N . PHE A 1 103 ? -2.260 -3.163 27.125 1.00 86.06 103 PHE A N 1
ATOM 842 C CA . PHE A 1 103 ? -1.824 -4.019 28.238 1.00 86.06 103 PHE A CA 1
ATOM 843 C C . PHE A 1 103 ? -2.917 -4.958 28.780 1.00 86.06 103 PHE A C 1
ATOM 845 O O . PHE A 1 103 ? -2.597 -5.928 29.463 1.00 86.06 103 PHE A O 1
ATOM 852 N N . TYR A 1 104 ? -4.190 -4.679 28.487 1.00 87.94 104 TYR A N 1
ATOM 853 C CA . TYR A 1 104 ? -5.353 -5.395 29.026 1.00 87.94 104 TYR A CA 1
ATOM 854 C C . TYR A 1 104 ? -6.202 -6.074 27.937 1.00 87.94 104 TYR A C 1
ATOM 856 O O . TYR A 1 104 ? -6.918 -7.035 28.216 1.00 87.94 104 TYR A O 1
ATOM 864 N N . ALA A 1 105 ? -6.124 -5.594 26.695 1.00 88.19 105 ALA A N 1
ATOM 865 C CA . ALA A 1 105 ? -6.794 -6.167 25.535 1.00 88.19 105 ALA A CA 1
ATOM 866 C C . ALA A 1 105 ? -5.945 -7.274 24.888 1.00 88.19 105 ALA A C 1
ATOM 868 O O . ALA A 1 105 ? -4.740 -7.125 24.694 1.00 88.19 105 ALA A O 1
ATOM 869 N N . THR A 1 106 ? -6.579 -8.378 24.487 1.00 91.00 106 THR A N 1
ATOM 870 C CA . THR A 1 106 ? -5.918 -9.382 23.636 1.00 91.00 106 THR A CA 1
ATOM 871 C C . THR A 1 106 ? -5.805 -8.871 22.198 1.00 91.00 106 THR A C 1
ATOM 873 O O . THR A 1 106 ? -6.614 -8.047 21.769 1.00 91.00 106 THR A O 1
ATOM 876 N N . GLN A 1 107 ? -4.856 -9.397 21.413 1.00 88.81 107 GLN A N 1
ATOM 877 C CA . GLN A 1 107 ? -4.694 -9.005 20.003 1.00 88.81 107 GLN A CA 1
ATOM 878 C C . GLN A 1 107 ? -6.000 -9.135 19.201 1.00 88.81 107 GLN A C 1
ATOM 880 O O . GLN A 1 107 ? -6.308 -8.261 18.401 1.00 88.81 107 GLN A O 1
ATOM 885 N N . LYS A 1 108 ? -6.819 -10.159 19.487 1.00 90.06 108 LYS A N 1
ATOM 886 C CA . LYS A 1 108 ? -8.132 -10.342 18.852 1.00 90.06 108 LYS A CA 1
ATOM 887 C C . LYS A 1 108 ? -9.070 -9.149 19.079 1.00 90.06 108 LYS A C 1
ATOM 889 O O . LYS A 1 108 ? -9.754 -8.741 18.153 1.00 90.06 108 LYS A O 1
ATOM 894 N N . VAL A 1 109 ? -9.078 -8.571 20.283 1.00 90.56 109 VAL A N 1
ATOM 895 C CA . VAL A 1 109 ? -9.888 -7.378 20.594 1.00 90.56 109 VAL A CA 1
ATOM 896 C C . VAL A 1 109 ? -9.364 -6.152 19.843 1.00 90.56 109 VAL A C 1
ATOM 898 O O . VAL A 1 109 ? -10.155 -5.333 19.389 1.00 90.56 109 VAL A O 1
ATOM 901 N N . LEU A 1 110 ? -8.044 -6.033 19.659 1.00 90.31 110 LEU A N 1
ATOM 902 C CA . LEU A 1 110 ? -7.452 -4.963 18.847 1.00 90.31 110 LEU A CA 1
ATOM 903 C C . LEU A 1 110 ? -7.795 -5.119 17.356 1.00 90.31 110 LEU A C 1
ATOM 905 O O . LEU A 1 110 ? -8.109 -4.129 16.702 1.00 90.31 110 LEU A O 1
ATOM 909 N N . ASP A 1 111 ? -7.794 -6.347 16.833 1.00 90.69 111 ASP A N 1
ATOM 910 C CA . ASP A 1 111 ? -8.217 -6.642 15.459 1.00 90.69 111 ASP A CA 1
ATOM 911 C C . ASP A 1 111 ? -9.720 -6.343 15.256 1.00 90.69 111 ASP A C 1
ATOM 913 O O . ASP A 1 111 ? -10.091 -5.689 14.284 1.00 90.69 111 ASP A O 1
ATOM 917 N N . GLU A 1 112 ? -10.582 -6.725 16.207 1.00 89.12 112 GLU A N 1
ATOM 918 C CA . GLU A 1 112 ? -12.023 -6.410 16.193 1.00 89.12 112 GLU A CA 1
ATOM 919 C C . GLU A 1 112 ? -12.288 -4.892 16.261 1.00 89.12 112 GLU A C 1
ATOM 921 O O . GLU A 1 112 ? -13.114 -4.372 15.510 1.00 89.12 112 GLU A O 1
ATOM 926 N N . LEU A 1 113 ? -11.567 -4.154 17.116 1.00 90.12 113 LEU A N 1
ATOM 927 C CA . LEU A 1 113 ? -11.638 -2.687 17.187 1.00 90.12 113 LEU A CA 1
ATOM 928 C C . LEU A 1 113 ? -11.176 -2.020 15.884 1.00 90.12 113 LEU A C 1
ATOM 930 O O . LEU A 1 113 ? -11.740 -1.002 15.482 1.00 90.12 113 LEU A O 1
ATOM 934 N N . TRP A 1 114 ? -10.180 -2.597 15.214 1.00 91.19 114 TRP A N 1
ATOM 935 C CA . TRP A 1 114 ? -9.693 -2.121 13.924 1.00 91.19 114 TRP A CA 1
ATOM 936 C C . TRP A 1 114 ? -10.716 -2.355 12.804 1.00 91.19 114 TRP A C 1
ATOM 938 O O . TRP A 1 114 ? -11.070 -1.405 12.106 1.00 91.19 114 TRP A O 1
ATOM 948 N N . GLU A 1 115 ? -11.270 -3.568 12.673 1.00 89.00 115 GLU A N 1
ATOM 949 C CA . GLU A 1 115 ? -12.335 -3.864 11.698 1.00 89.00 115 GLU A CA 1
ATOM 950 C C . GLU A 1 115 ? -13.560 -2.957 11.938 1.00 89.00 115 GLU A C 1
ATOM 952 O O . GLU A 1 115 ? -14.065 -2.334 10.999 1.00 89.00 115 GLU A O 1
ATOM 957 N N . MET A 1 116 ? -13.964 -2.762 13.202 1.00 86.38 116 MET A N 1
ATOM 958 C CA . MET A 1 116 ? -15.030 -1.820 13.565 1.00 86.38 116 MET A CA 1
ATOM 959 C C . MET A 1 116 ? -14.709 -0.366 13.198 1.00 86.38 116 MET A C 1
ATOM 961 O O . MET A 1 116 ? -15.614 0.329 12.737 1.00 86.38 116 MET A O 1
ATOM 965 N N . ARG A 1 117 ? -13.457 0.101 13.351 1.00 84.56 117 ARG A N 1
ATOM 966 C CA . ARG A 1 117 ? -13.035 1.453 12.932 1.00 84.56 117 ARG A CA 1
ATOM 967 C C . ARG A 1 117 ? -13.195 1.643 11.427 1.00 84.56 117 ARG A C 1
ATOM 969 O O . ARG A 1 117 ? -13.660 2.695 10.997 1.00 84.56 117 ARG A O 1
ATOM 976 N N . LEU A 1 118 ? -12.821 0.646 10.625 1.00 83.62 118 LEU A N 1
ATOM 977 C CA . LEU A 1 118 ? -12.916 0.747 9.169 1.00 83.62 118 LEU A CA 1
ATOM 978 C C . LEU A 1 118 ? -14.369 0.689 8.685 1.00 83.62 118 LEU A C 1
ATOM 980 O O . LEU A 1 118 ? -14.717 1.379 7.725 1.00 83.62 118 LEU A O 1
ATOM 984 N N . ASP A 1 119 ? -15.228 -0.076 9.358 1.00 80.62 119 ASP A N 1
ATOM 985 C CA . ASP A 1 119 ? -16.642 -0.248 9.006 1.00 80.62 119 ASP A C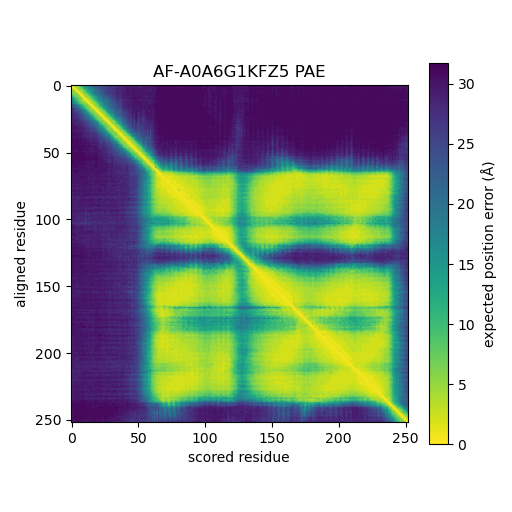A 1
ATOM 986 C C . ASP A 1 119 ? -17.624 0.643 9.785 1.00 80.62 119 ASP A C 1
ATOM 988 O O . ASP A 1 119 ? -18.834 0.385 9.791 1.00 80.62 119 ASP A O 1
ATOM 992 N N . ILE A 1 120 ? -17.143 1.766 10.337 1.00 74.88 120 ILE A N 1
ATOM 993 C CA . ILE A 1 120 ? -18.006 2.856 10.814 1.00 74.88 120 ILE A CA 1
ATOM 994 C C . ILE A 1 120 ? -18.902 3.314 9.656 1.00 74.88 120 ILE A C 1
ATOM 996 O O . ILE A 1 120 ? -18.455 3.903 8.671 1.00 74.88 120 ILE A O 1
ATOM 1000 N N . LYS A 1 121 ? -20.200 3.032 9.785 1.00 65.38 121 LYS A N 1
ATOM 1001 C CA . LYS A 1 121 ? -21.250 3.506 8.879 1.00 65.38 121 LYS A CA 1
ATOM 1002 C C . LYS A 1 121 ? -21.868 4.781 9.453 1.00 65.38 121 LYS A C 1
ATOM 1004 O O . LYS A 1 121 ? -22.063 4.840 10.670 1.00 65.38 121 LYS A O 1
ATOM 1009 N N . PRO A 1 122 ? -22.246 5.763 8.614 1.00 59.88 122 PRO A N 1
ATOM 1010 C CA . PRO A 1 122 ? -22.982 6.928 9.085 1.00 59.88 122 PRO A CA 1
ATOM 1011 C C . PRO A 1 122 ? -24.274 6.466 9.768 1.00 59.88 122 PRO A C 1
ATOM 1013 O O . PRO A 1 122 ? -25.121 5.803 9.159 1.00 59.88 122 PRO A O 1
ATOM 1016 N N . LYS A 1 123 ? -24.424 6.786 11.058 1.00 58.88 123 LYS A N 1
ATOM 1017 C CA . LYS A 1 123 ? -25.662 6.511 11.791 1.00 58.88 123 LYS A CA 1
ATOM 1018 C C . LYS A 1 123 ? -26.740 7.423 11.222 1.00 58.88 123 LYS A C 1
ATOM 1020 O O . LYS A 1 123 ? -26.649 8.638 11.353 1.00 58.88 123 LYS A O 1
ATOM 1025 N N . ASN A 1 124 ? -27.779 6.838 10.630 1.00 52.62 124 ASN A N 1
ATOM 1026 C CA . ASN A 1 124 ? -28.923 7.575 10.092 1.00 52.62 124 ASN A CA 1
ATOM 1027 C C . ASN A 1 124 ? -29.809 8.097 11.250 1.00 52.62 124 ASN A C 1
ATOM 1029 O O . ASN A 1 124 ? -30.898 7.580 11.512 1.00 52.62 124 ASN A O 1
ATOM 1033 N N . ARG A 1 125 ? -29.278 9.059 12.024 1.00 56.28 125 ARG A N 1
ATOM 1034 C CA . ARG A 1 125 ? -29.901 9.673 13.208 1.00 56.28 125 ARG A CA 1
ATOM 1035 C C . ARG A 1 125 ? -31.047 10.581 12.757 1.00 56.28 125 ARG A C 1
ATOM 1037 O O . ARG A 1 125 ? -30.875 11.766 12.495 1.00 56.28 125 ARG A O 1
ATOM 1044 N N . ARG A 1 126 ? -32.246 10.004 12.697 1.00 52.94 126 ARG A N 1
ATOM 1045 C CA . ARG A 1 126 ? -33.503 10.719 12.457 1.00 52.94 126 ARG A CA 1
ATOM 1046 C C . ARG A 1 126 ? -33.812 11.629 13.662 1.00 52.94 126 ARG A C 1
ATOM 1048 O O . ARG A 1 126 ? -34.386 11.165 14.637 1.00 52.94 126 ARG A O 1
ATOM 1055 N N . ASN A 1 127 ? -33.401 12.896 13.574 1.00 51.66 127 ASN A N 1
ATOM 1056 C CA . ASN A 1 127 ? -33.731 14.038 14.444 1.00 51.66 127 ASN A CA 1
ATOM 1057 C C . ASN A 1 127 ? -33.819 13.761 15.965 1.00 51.66 127 ASN A C 1
ATOM 1059 O O . ASN A 1 127 ? -34.910 13.552 16.493 1.00 51.66 127 ASN A O 1
ATOM 1063 N N . SER A 1 128 ? -32.711 13.899 16.705 1.00 49.06 128 SER A N 1
ATOM 1064 C CA . SER A 1 128 ? -32.758 13.956 18.178 1.00 49.06 128 SER A CA 1
ATOM 1065 C C . SER A 1 128 ? -31.665 14.846 18.791 1.00 49.06 128 SER A C 1
ATOM 1067 O O . SER A 1 128 ? -30.510 14.436 18.803 1.00 49.06 128 SER A O 1
ATOM 1069 N N . LYS A 1 129 ? -32.085 15.994 19.357 1.00 53.19 129 LYS A N 1
ATOM 1070 C CA . LYS A 1 129 ? -31.326 17.011 20.131 1.00 53.19 129 LYS A CA 1
ATOM 1071 C C . LYS A 1 129 ? -30.078 17.619 19.461 1.00 53.19 129 LYS A C 1
ATOM 1073 O O . LYS A 1 129 ? -29.237 16.925 18.915 1.00 53.19 129 LYS A O 1
ATOM 1078 N N . LYS A 1 130 ? -29.990 18.955 19.502 1.00 57.84 130 LYS A N 1
ATOM 1079 C CA . LYS A 1 130 ? -29.195 19.735 18.540 1.00 57.84 130 LYS A CA 1
ATOM 1080 C C . LYS A 1 130 ? -27.892 20.349 19.082 1.00 57.84 130 LYS A C 1
ATOM 1082 O O . LYS A 1 130 ? -27.050 20.689 18.276 1.00 57.84 130 LYS A O 1
ATOM 1087 N N . GLU A 1 131 ? -27.690 20.471 20.394 1.00 54.62 131 GLU A N 1
ATOM 1088 C CA . GLU A 1 131 ? -26.623 21.358 20.918 1.00 54.62 131 GLU A CA 1
ATOM 1089 C C . GLU A 1 131 ? -25.357 20.626 21.403 1.00 54.62 131 GLU A 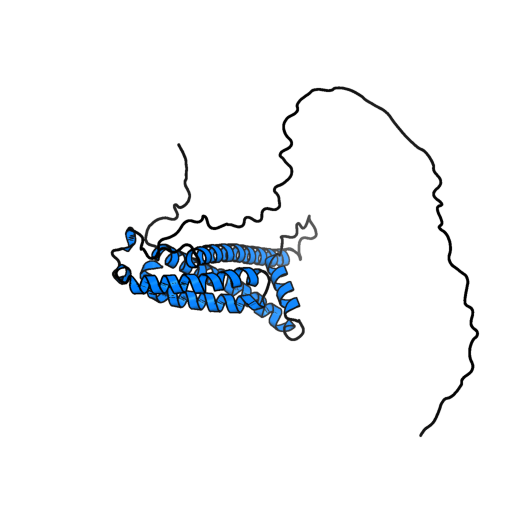C 1
ATOM 1091 O O . GLU A 1 131 ? -24.259 21.026 21.042 1.00 54.62 131 GLU A O 1
ATOM 1096 N N . GLU A 1 132 ? -25.465 19.497 22.113 1.00 51.56 132 GLU A N 1
ATOM 1097 C CA . GLU A 1 132 ? -24.291 18.638 22.406 1.00 51.56 132 GLU A CA 1
ATOM 1098 C C . GLU A 1 132 ? -23.866 17.789 21.192 1.00 51.56 132 GLU A C 1
ATOM 1100 O O . GLU A 1 132 ? -22.770 17.237 21.153 1.00 51.56 132 GLU A O 1
ATOM 1105 N N . ALA A 1 133 ? -24.740 17.683 20.187 1.00 56.38 133 ALA A N 1
ATOM 1106 C CA . ALA A 1 133 ? -24.512 16.854 19.015 1.00 56.38 133 ALA A CA 1
ATOM 1107 C C . ALA A 1 133 ? -23.586 17.509 17.980 1.00 56.38 133 ALA A C 1
ATOM 1109 O O . ALA A 1 133 ? -22.929 16.781 17.251 1.00 56.38 133 ALA A O 1
ATOM 1110 N N . GLU A 1 134 ? -23.515 18.842 17.882 1.00 59.00 134 GLU A N 1
ATOM 1111 C CA . GLU A 1 134 ? -22.785 19.505 16.786 1.00 59.00 134 GLU A CA 1
ATOM 1112 C C . GLU A 1 134 ? -21.270 19.210 16.821 1.00 59.00 134 GLU A C 1
ATOM 1114 O O . GLU A 1 134 ? -20.697 18.896 15.780 1.00 59.00 134 GLU A O 1
ATOM 1119 N N . GLY A 1 135 ? -20.640 19.173 18.003 1.00 61.25 135 GLY A N 1
ATOM 1120 C CA . GLY A 1 135 ? -19.236 18.748 18.145 1.00 61.25 135 GLY A CA 1
ATOM 1121 C C . GLY A 1 135 ? -19.012 17.255 17.856 1.00 61.25 135 GLY A C 1
ATOM 1122 O O . GLY A 1 135 ? -18.145 16.906 17.057 1.00 61.25 135 GLY A O 1
ATOM 1123 N N . GLU A 1 136 ? -19.839 16.373 18.439 1.00 64.44 136 GLU A N 1
ATOM 1124 C CA . GLU A 1 136 ? -19.771 14.912 18.217 1.00 64.44 136 GLU A CA 1
ATOM 1125 C C . GLU A 1 136 ? -20.014 14.547 16.735 1.00 64.44 136 GLU A C 1
ATOM 1127 O O . GLU A 1 136 ? -19.428 13.597 16.214 1.00 64.44 136 GLU A O 1
ATOM 1132 N N . ILE A 1 137 ? -20.868 15.307 16.037 1.00 70.50 137 ILE A N 1
ATOM 1133 C CA . ILE A 1 137 ? -21.141 15.150 14.603 1.00 70.50 137 ILE A CA 1
ATOM 1134 C C . ILE A 1 137 ? -19.911 15.531 13.778 1.00 70.50 137 ILE A C 1
ATOM 1136 O O . ILE A 1 137 ? -19.516 14.734 12.932 1.00 70.50 137 ILE A O 1
ATOM 1140 N N . VAL A 1 138 ? -19.278 16.683 14.031 1.00 76.31 138 VAL A N 1
ATOM 1141 C CA . VAL A 1 138 ? -18.091 17.121 13.271 1.00 76.31 138 VAL A CA 1
ATOM 1142 C C . VAL A 1 138 ? -16.936 16.126 13.420 1.00 76.31 138 VAL A C 1
ATOM 1144 O O . VAL A 1 138 ? -16.359 15.705 12.417 1.00 76.31 138 VAL A O 1
ATOM 1147 N N . GLU A 1 139 ? -16.644 15.661 14.638 1.00 78.19 139 GLU A N 1
ATOM 1148 C CA . GLU A 1 139 ? -15.607 14.640 14.864 1.00 78.19 139 GLU A CA 1
ATOM 1149 C C . GLU A 1 139 ? -15.932 13.308 14.158 1.00 78.19 139 GLU A C 1
ATOM 1151 O O . GLU A 1 139 ? -15.048 12.660 13.585 1.00 78.19 139 GLU A O 1
ATOM 1156 N N . MET A 1 140 ? -17.208 12.904 14.145 1.00 78.44 140 MET A N 1
ATOM 1157 C CA . MET A 1 140 ? -17.660 11.692 13.456 1.00 78.44 140 MET A CA 1
ATOM 1158 C C . MET A 1 140 ? -17.602 11.830 11.928 1.00 78.44 140 MET A C 1
ATOM 1160 O O . MET A 1 140 ? -17.223 10.873 11.249 1.00 78.44 140 MET A O 1
ATOM 1164 N N . GLU A 1 141 ? -17.943 12.995 11.376 1.00 81.19 141 GLU A N 1
ATOM 1165 C CA . GLU A 1 141 ? -17.845 13.294 9.943 1.00 81.19 141 GLU A CA 1
ATOM 1166 C C . GLU A 1 141 ? -16.385 13.328 9.475 1.00 81.19 141 GLU A C 1
ATOM 1168 O O . GLU A 1 141 ? -16.051 12.695 8.469 1.00 81.19 141 GLU A O 1
ATOM 1173 N N . GLU A 1 142 ? -15.485 13.949 10.243 1.00 84.44 142 GLU A N 1
ATOM 1174 C CA . GLU A 1 142 ? -14.045 13.892 9.978 1.00 84.44 142 GLU A CA 1
ATOM 1175 C C . GLU A 1 142 ? -13.507 12.456 9.988 1.00 84.44 142 GLU A C 1
ATOM 1177 O O . GLU A 1 142 ? -12.716 12.080 9.118 1.00 84.44 142 GLU A O 1
ATOM 1182 N N . MET A 1 143 ? -13.915 11.640 10.965 1.00 81.06 143 MET A N 1
ATOM 1183 C CA . MET A 1 143 ? -13.493 10.240 11.061 1.00 81.06 143 MET A CA 1
ATOM 1184 C C . MET A 1 143 ? -14.011 9.412 9.876 1.00 81.06 143 MET A C 1
ATOM 1186 O O . MET A 1 143 ? -13.265 8.609 9.309 1.00 81.06 143 MET A O 1
ATOM 1190 N N . LEU A 1 144 ? -15.263 9.631 9.460 1.00 84.06 144 LEU A N 1
ATOM 1191 C CA . LEU A 1 144 ? -15.865 8.995 8.285 1.00 84.06 144 LEU A CA 1
ATOM 1192 C C . LEU A 1 144 ? -15.129 9.362 6.990 1.00 84.06 144 LEU A C 1
ATOM 1194 O O . LEU A 1 144 ? -14.848 8.475 6.181 1.00 84.06 144 LEU A O 1
ATOM 1198 N N . GLU A 1 145 ? -14.777 10.633 6.794 1.00 86.50 145 GLU A N 1
ATOM 1199 C CA . GLU A 1 145 ? -14.060 11.076 5.595 1.00 86.50 145 GLU A CA 1
ATOM 1200 C C . GLU A 1 145 ? -12.606 10.566 5.584 1.00 86.50 145 GLU A C 1
ATOM 1202 O O . GLU A 1 145 ? -12.162 10.034 4.566 1.00 86.50 145 GLU A O 1
ATOM 1207 N N . LYS A 1 146 ? -11.898 10.578 6.725 1.00 85.88 146 LYS A N 1
ATOM 1208 C CA . LYS A 1 146 ? -10.566 9.946 6.872 1.00 85.88 146 LYS A CA 1
ATOM 1209 C C . LYS A 1 146 ? -10.613 8.447 6.533 1.00 85.88 146 LYS A C 1
ATOM 1211 O O . LYS A 1 146 ? -9.793 7.962 5.752 1.00 85.88 146 LYS A O 1
ATOM 1216 N N . ASN A 1 147 ? -11.615 7.720 7.034 1.00 86.50 147 ASN A N 1
ATOM 1217 C CA . ASN A 1 147 ? -11.841 6.306 6.709 1.00 86.50 147 ASN A CA 1
ATOM 1218 C C . ASN A 1 147 ? -12.151 6.077 5.219 1.00 86.50 147 ASN A C 1
ATOM 1220 O O . ASN A 1 147 ? -11.662 5.117 4.620 1.00 86.50 147 ASN A O 1
ATOM 1224 N N . LYS A 1 148 ? -12.952 6.948 4.597 1.00 88.25 148 LYS A N 1
ATOM 1225 C CA . LYS A 1 148 ? -13.275 6.885 3.165 1.00 88.25 148 LYS A CA 1
ATOM 1226 C C . LYS A 1 148 ? -12.036 7.127 2.300 1.00 88.25 148 LYS A C 1
ATOM 1228 O O . LYS A 1 148 ? -11.794 6.365 1.363 1.00 88.25 148 LYS A O 1
ATOM 1233 N N . GLN A 1 149 ? -11.211 8.114 2.644 1.00 89.69 149 GLN A N 1
ATOM 1234 C CA . GLN A 1 149 ? -9.936 8.372 1.971 1.00 89.69 149 GLN A CA 1
ATOM 1235 C C . GLN A 1 149 ? -8.971 7.189 2.111 1.00 89.69 149 GLN A C 1
ATOM 1237 O O . GLN A 1 149 ? -8.388 6.766 1.115 1.00 89.69 149 GLN A O 1
ATOM 1242 N N . ALA A 1 150 ? -8.882 6.573 3.295 1.00 88.75 150 ALA A N 1
ATOM 1243 C CA . ALA A 1 150 ? -8.112 5.345 3.487 1.00 88.75 150 ALA A CA 1
ATOM 1244 C C . ALA A 1 150 ? -8.653 4.174 2.642 1.00 88.75 150 ALA A C 1
ATOM 1246 O O . ALA A 1 150 ? -7.868 3.468 2.013 1.00 88.75 150 ALA A O 1
ATOM 1247 N N . LYS A 1 151 ? -9.981 3.998 2.520 1.00 89.06 151 LYS A N 1
ATOM 1248 C CA . LYS A 1 151 ? -10.598 3.004 1.610 1.00 89.06 151 LYS A CA 1
ATOM 1249 C C . LYS A 1 151 ? -10.240 3.251 0.139 1.00 89.06 151 LYS A C 1
ATOM 1251 O O . LYS A 1 151 ? -9.926 2.293 -0.569 1.00 89.06 151 LYS A O 1
ATOM 1256 N N . HIS A 1 152 ? -10.194 4.505 -0.312 1.00 89.88 152 HIS A N 1
ATOM 1257 C CA . HIS A 1 152 ? -9.697 4.843 -1.651 1.00 89.88 152 HIS A CA 1
ATOM 1258 C C . HIS A 1 152 ? -8.184 4.602 -1.804 1.00 89.88 152 HIS A C 1
ATOM 1260 O O . HIS A 1 152 ? -7.759 4.099 -2.844 1.00 89.88 152 HIS A O 1
ATOM 1266 N N . ALA A 1 153 ? -7.375 4.894 -0.782 1.00 89.69 153 ALA A N 1
ATOM 1267 C CA . ALA A 1 153 ? -5.942 4.598 -0.780 1.00 89.69 153 ALA A CA 1
ATOM 1268 C C . ALA A 1 153 ? -5.671 3.086 -0.848 1.00 89.69 153 ALA A C 1
ATOM 1270 O O . ALA A 1 153 ? -4.904 2.655 -1.704 1.00 89.69 153 ALA A O 1
ATOM 1271 N N . TRP A 1 154 ? -6.370 2.264 -0.054 1.00 91.56 154 TRP A N 1
ATOM 1272 C CA . TRP A 1 154 ? -6.286 0.800 -0.143 1.00 91.56 154 TRP A CA 1
ATOM 1273 C C . TRP A 1 154 ? -6.588 0.290 -1.552 1.00 91.56 154 TRP A C 1
ATOM 1275 O O . TRP A 1 154 ? -5.863 -0.573 -2.032 1.00 91.56 154 TRP A O 1
ATOM 1285 N N . ALA A 1 155 ? -7.600 0.835 -2.234 1.00 90.62 155 ALA A N 1
ATOM 1286 C CA . ALA A 1 155 ? -7.913 0.452 -3.612 1.00 90.62 155 ALA A CA 1
ATOM 1287 C C . ALA A 1 155 ? -6.816 0.871 -4.617 1.00 90.62 155 ALA A C 1
ATOM 1289 O O . ALA A 1 155 ? -6.526 0.121 -5.550 1.00 90.62 155 ALA A O 1
ATOM 1290 N N . LYS A 1 156 ? -6.174 2.036 -4.424 1.00 91.88 156 LYS A N 1
ATOM 1291 C CA . LYS A 1 156 ? -5.016 2.466 -5.233 1.00 91.88 156 LYS A CA 1
ATOM 1292 C C . LYS A 1 156 ? -3.814 1.538 -5.035 1.00 91.88 156 LYS A C 1
ATOM 1294 O O . LYS A 1 156 ? -3.264 1.057 -6.023 1.00 91.88 156 LYS A O 1
ATOM 1299 N N . VAL A 1 157 ? -3.455 1.248 -3.781 1.00 92.12 157 VAL A N 1
ATOM 1300 C CA . VAL A 1 157 ? -2.359 0.328 -3.429 1.00 92.12 157 VAL A CA 1
ATOM 1301 C C . VAL A 1 157 ? -2.645 -1.072 -3.975 1.00 92.12 157 VAL A C 1
ATOM 1303 O O . VAL A 1 157 ? -1.797 -1.653 -4.637 1.00 92.12 157 VAL A O 1
ATOM 1306 N N . GLU A 1 158 ? -3.856 -1.596 -3.780 1.00 93.06 158 GLU A N 1
ATOM 1307 C CA . GLU A 1 158 ? -4.271 -2.914 -4.274 1.00 93.06 158 GLU A CA 1
ATOM 1308 C C . GLU A 1 158 ? -4.128 -3.032 -5.799 1.00 93.06 158 GLU A C 1
ATOM 1310 O O . GLU A 1 158 ? -3.534 -3.995 -6.281 1.00 93.06 158 GLU A O 1
ATOM 1315 N N . LYS A 1 159 ? -4.573 -2.020 -6.559 1.00 90.75 159 LYS A N 1
ATOM 1316 C CA . LYS A 1 159 ? -4.395 -1.964 -8.020 1.00 90.75 159 LYS A CA 1
ATOM 1317 C C . LYS A 1 159 ? -2.914 -1.936 -8.423 1.00 90.75 159 LYS A C 1
ATOM 1319 O O . LYS A 1 159 ? -2.531 -2.601 -9.386 1.00 90.75 159 LYS A O 1
ATOM 1324 N N . ALA A 1 160 ? -2.089 -1.171 -7.710 1.00 90.38 160 ALA A N 1
ATOM 1325 C CA . ALA A 1 160 ? -0.663 -1.050 -7.995 1.00 90.38 160 ALA A CA 1
ATOM 1326 C C . ALA A 1 160 ? 0.101 -2.353 -7.701 1.00 90.38 160 ALA A C 1
ATOM 1328 O O . ALA A 1 160 ? 0.871 -2.829 -8.535 1.00 90.38 160 ALA A O 1
ATOM 1329 N N . LEU A 1 161 ? -0.185 -2.989 -6.562 1.00 92.19 161 LEU A N 1
ATOM 1330 C CA . LEU A 1 161 ? 0.380 -4.284 -6.185 1.00 92.19 161 LEU A CA 1
ATOM 1331 C C . LEU A 1 161 ? -0.074 -5.410 -7.122 1.00 92.19 161 LEU A C 1
ATOM 1333 O O . LEU A 1 161 ? 0.733 -6.269 -7.455 1.00 92.19 161 LEU A O 1
ATOM 1337 N N . GLN A 1 162 ? -1.320 -5.396 -7.612 1.00 91.06 162 GLN A N 1
ATOM 1338 C CA . GLN A 1 162 ? -1.794 -6.345 -8.634 1.00 91.06 162 GLN A CA 1
ATOM 1339 C C . GLN A 1 162 ? -1.004 -6.218 -9.949 1.00 91.06 162 GLN A C 1
ATOM 1341 O O . GLN A 1 162 ? -0.596 -7.232 -10.529 1.00 91.06 162 GLN A O 1
ATOM 1346 N N . ALA A 1 163 ? -0.729 -4.984 -10.389 1.00 88.88 163 ALA A N 1
ATOM 1347 C CA . ALA A 1 163 ? 0.110 -4.723 -11.556 1.00 88.88 163 ALA A CA 1
ATOM 1348 C C . ALA A 1 163 ? 1.563 -5.189 -11.344 1.00 88.88 163 ALA A C 1
ATOM 1350 O O . ALA A 1 163 ? 2.128 -5.837 -12.226 1.00 88.88 163 ALA A O 1
ATOM 1351 N N . ALA A 1 164 ? 2.144 -4.951 -10.166 1.00 88.94 164 ALA A N 1
ATOM 1352 C CA . ALA A 1 164 ? 3.474 -5.446 -9.807 1.00 88.94 164 ALA A CA 1
ATOM 1353 C C . ALA A 1 164 ? 3.545 -6.983 -9.770 1.00 88.94 164 ALA A C 1
ATOM 1355 O O . ALA A 1 164 ? 4.415 -7.577 -10.402 1.00 88.94 164 ALA A O 1
ATOM 1356 N N . ALA A 1 165 ? 2.581 -7.619 -9.096 1.00 89.62 165 ALA A N 1
ATOM 1357 C CA . ALA A 1 165 ? 2.506 -9.063 -8.880 1.00 89.62 165 ALA A CA 1
ATOM 1358 C C . ALA A 1 165 ? 2.375 -9.875 -10.179 1.00 89.62 165 ALA A C 1
ATOM 1360 O O . ALA A 1 165 ? 2.946 -10.956 -10.290 1.00 89.62 165 ALA A O 1
ATOM 1361 N N . SER A 1 166 ? 1.599 -9.380 -11.153 1.00 84.00 166 SER A N 1
ATOM 1362 C CA . SER A 1 166 ? 1.199 -10.179 -12.329 1.00 84.00 166 SER A CA 1
ATOM 1363 C C . SER A 1 166 ? 1.055 -9.405 -13.644 1.00 84.00 166 SER A C 1
ATOM 1365 O O . SER A 1 166 ? 0.978 -10.008 -14.712 1.00 84.00 166 SER A O 1
ATOM 1367 N N . GLY A 1 167 ? 1.027 -8.072 -13.593 1.00 80.25 167 GLY A N 1
ATOM 1368 C CA . GLY A 1 167 ? 0.748 -7.219 -14.747 1.00 80.25 167 GLY A CA 1
ATOM 1369 C C . GLY A 1 167 ? 1.967 -6.610 -15.436 1.00 80.25 167 GLY A C 1
ATOM 1370 O O . GLY A 1 167 ? 1.790 -5.957 -16.457 1.00 80.25 167 GLY A O 1
ATOM 1371 N N . THR A 1 168 ? 3.185 -6.776 -14.926 1.00 87.12 168 THR A N 1
ATOM 1372 C CA . THR A 1 168 ? 4.339 -5.995 -15.409 1.00 87.12 168 THR A CA 1
ATOM 1373 C C . THR A 1 168 ? 5.070 -6.666 -16.570 1.00 87.12 168 THR A C 1
ATOM 1375 O O . THR A 1 168 ? 5.582 -7.776 -16.433 1.00 87.12 168 THR A O 1
ATOM 1378 N N . LYS A 1 169 ? 5.182 -5.968 -17.708 1.00 87.75 169 LYS A N 1
ATOM 1379 C CA . LYS A 1 169 ? 6.094 -6.328 -18.805 1.00 87.75 169 LYS A CA 1
ATOM 1380 C C . LYS A 1 169 ? 7.500 -5.803 -18.521 1.00 87.75 169 LYS A C 1
ATOM 1382 O O . LYS A 1 169 ? 7.660 -4.684 -18.057 1.00 87.75 169 LYS A O 1
ATOM 1387 N N . MET A 1 170 ? 8.517 -6.552 -18.941 1.00 88.00 170 MET A N 1
ATOM 1388 C CA . MET A 1 170 ? 9.933 -6.137 -18.891 1.00 88.00 170 MET A CA 1
ATOM 1389 C C . MET A 1 170 ? 10.300 -5.044 -19.916 1.00 88.00 170 MET A C 1
ATOM 1391 O O . MET A 1 170 ? 11.441 -4.603 -19.987 1.00 88.00 170 MET A O 1
ATOM 1395 N N . THR A 1 171 ? 9.357 -4.627 -20.760 1.00 86.44 171 THR A N 1
ATOM 1396 C CA . THR A 1 171 ? 9.548 -3.577 -21.769 1.00 86.44 171 THR A CA 1
ATOM 1397 C C . THR A 1 171 ? 9.083 -2.220 -21.250 1.00 86.44 171 THR A C 1
ATOM 1399 O O . THR A 1 171 ? 8.083 -2.157 -20.537 1.00 86.44 171 THR A O 1
ATOM 1402 N N . ILE A 1 172 ? 9.734 -1.148 -21.702 1.00 88.06 172 ILE A N 1
ATOM 1403 C CA . ILE A 1 172 ? 9.374 0.244 -21.393 1.00 88.06 172 ILE A CA 1
ATOM 1404 C C . ILE A 1 172 ? 8.464 0.843 -22.481 1.00 88.06 172 ILE A C 1
ATOM 1406 O O . ILE A 1 172 ? 8.572 0.496 -23.674 1.00 88.06 172 ILE A O 1
ATOM 1410 N N . SER A 1 173 ? 7.555 1.726 -22.058 1.00 85.56 173 SER A N 1
ATOM 1411 C CA . SER A 1 173 ? 6.622 2.469 -22.911 1.00 85.56 173 SER A CA 1
ATOM 1412 C C . SER A 1 173 ? 7.354 3.275 -23.991 1.00 85.56 173 SER A C 1
ATOM 1414 O O . SER A 1 173 ? 8.518 3.650 -23.845 1.00 85.56 173 SER A O 1
ATOM 1416 N N . ALA A 1 174 ? 6.693 3.544 -25.119 1.00 81.00 174 ALA A N 1
ATOM 1417 C CA . ALA A 1 174 ? 7.343 4.207 -26.252 1.00 81.00 174 ALA A CA 1
ATOM 1418 C C . ALA A 1 174 ? 7.904 5.602 -25.902 1.00 81.00 174 ALA A C 1
ATOM 1420 O O . ALA A 1 174 ? 8.984 5.943 -26.379 1.00 81.00 174 ALA A O 1
ATOM 1421 N N . GLY A 1 175 ? 7.223 6.360 -25.032 1.00 79.31 175 GLY A N 1
ATOM 1422 C CA . GLY A 1 175 ? 7.637 7.707 -24.625 1.00 79.31 175 GLY A CA 1
ATOM 1423 C C . GLY A 1 175 ? 8.904 7.751 -23.762 1.00 79.31 175 GLY A C 1
ATOM 1424 O O . GLY A 1 175 ? 9.629 8.741 -23.801 1.00 79.31 175 GLY A O 1
ATOM 1425 N N . ARG A 1 176 ? 9.222 6.676 -23.024 1.00 79.56 176 ARG A N 1
ATOM 1426 C CA . ARG A 1 176 ? 10.342 6.653 -22.060 1.00 79.56 176 ARG A CA 1
ATOM 1427 C C . ARG A 1 176 ? 11.559 5.827 -22.484 1.00 79.56 176 ARG A C 1
ATOM 1429 O O . ARG A 1 176 ? 12.540 5.762 -21.749 1.00 79.56 176 ARG A O 1
ATOM 1436 N N . ARG A 1 177 ? 11.557 5.241 -23.687 1.00 81.19 177 ARG A N 1
ATOM 1437 C CA . ARG A 1 177 ? 12.692 4.449 -24.219 1.00 81.19 177 ARG A CA 1
ATOM 1438 C C . ARG A 1 177 ? 13.993 5.229 -24.406 1.00 81.19 177 ARG A C 1
ATOM 1440 O O . ARG A 1 177 ? 15.042 4.610 -24.476 1.00 81.19 177 ARG A O 1
ATOM 1447 N N . ASN A 1 178 ? 13.928 6.557 -24.481 1.00 80.44 178 ASN A N 1
ATOM 1448 C CA . ASN A 1 178 ? 15.105 7.414 -24.658 1.00 80.44 178 ASN A CA 1
ATOM 1449 C C . ASN A 1 178 ? 15.856 7.693 -23.336 1.00 80.44 178 ASN A C 1
ATOM 1451 O O . ASN A 1 178 ? 16.904 8.339 -23.347 1.00 80.44 178 ASN A O 1
ATOM 1455 N N . ILE A 1 179 ? 15.320 7.247 -22.193 1.00 83.00 179 ILE A N 1
ATOM 1456 C CA . ILE A 1 179 ? 15.962 7.362 -20.877 1.00 83.00 179 ILE A CA 1
ATOM 1457 C C . ILE A 1 179 ? 17.115 6.355 -20.804 1.00 83.00 179 ILE A C 1
ATOM 1459 O O . ILE A 1 179 ? 16.925 5.185 -21.110 1.00 83.00 179 ILE A O 1
ATOM 1463 N N . LYS A 1 180 ? 18.305 6.767 -20.344 1.00 80.81 180 LYS A N 1
ATOM 1464 C CA . LYS A 1 180 ? 19.501 5.894 -20.314 1.00 80.81 180 LYS A CA 1
ATOM 1465 C C . LYS A 1 180 ? 19.310 4.613 -19.491 1.00 80.81 180 LYS A C 1
ATOM 1467 O O . LYS A 1 180 ? 19.858 3.575 -19.843 1.00 80.81 180 LYS A O 1
ATOM 1472 N N . LYS A 1 181 ? 18.509 4.659 -18.419 1.00 81.88 181 LYS A N 1
ATOM 1473 C CA . LYS A 1 181 ? 18.130 3.466 -17.640 1.00 81.88 181 LYS A CA 1
ATOM 1474 C C . LYS A 1 181 ? 17.257 2.469 -18.414 1.00 81.88 181 LYS A C 1
ATOM 1476 O O . LYS A 1 181 ? 17.165 1.319 -17.998 1.00 81.88 181 LYS A O 1
ATOM 1481 N N . ALA A 1 182 ? 16.645 2.859 -19.535 1.00 82.50 182 ALA A N 1
ATOM 1482 C CA . ALA A 1 182 ? 15.845 1.955 -20.362 1.00 82.50 182 ALA A CA 1
ATOM 1483 C C . ALA A 1 182 ? 16.683 0.894 -21.098 1.00 82.50 182 ALA A C 1
ATOM 1485 O O . ALA A 1 182 ? 16.152 -0.155 -21.468 1.00 82.50 182 ALA A O 1
ATOM 1486 N N . ASP A 1 183 ? 17.984 1.142 -21.273 1.00 83.56 183 ASP A N 1
ATOM 1487 C CA . ASP A 1 183 ? 18.914 0.188 -21.880 1.00 83.56 183 ASP A CA 1
ATOM 1488 C C . ASP A 1 183 ? 19.348 -0.929 -20.908 1.00 83.56 183 ASP A C 1
ATOM 1490 O O . ASP A 1 183 ? 19.775 -1.996 -21.361 1.00 83.56 183 ASP A O 1
ATOM 1494 N N . ASP A 1 184 ? 19.186 -0.752 -19.585 1.00 87.25 184 ASP A N 1
ATOM 1495 C CA . ASP A 1 184 ? 19.514 -1.775 -18.576 1.00 87.25 184 ASP A CA 1
ATOM 1496 C C . ASP A 1 184 ? 18.421 -2.852 -18.459 1.00 87.25 184 ASP A C 1
ATOM 1498 O O . ASP A 1 184 ? 17.731 -3.009 -17.448 1.00 87.25 184 ASP A O 1
ATOM 1502 N N . LYS A 1 185 ? 18.284 -3.646 -19.522 1.00 87.12 185 LYS A N 1
ATOM 1503 C CA . LYS A 1 185 ? 17.337 -4.770 -19.596 1.00 87.12 185 LYS A CA 1
ATOM 1504 C C . LYS A 1 185 ? 17.537 -5.784 -18.464 1.00 87.12 185 LYS A C 1
ATOM 1506 O O . LYS A 1 185 ? 16.557 -6.323 -17.959 1.00 87.12 185 LYS A O 1
ATOM 1511 N N . ALA A 1 186 ? 18.783 -6.017 -18.045 1.00 89.38 186 ALA A N 1
ATOM 1512 C CA . ALA A 1 186 ? 19.115 -6.963 -16.980 1.00 89.38 186 ALA A CA 1
ATOM 1513 C C . ALA A 1 186 ? 18.791 -6.411 -15.579 1.00 89.38 186 ALA A C 1
ATOM 1515 O O . ALA A 1 186 ? 18.454 -7.171 -14.669 1.00 89.38 186 ALA A O 1
ATOM 1516 N N . GLY A 1 187 ? 18.886 -5.096 -15.369 1.00 89.75 187 GLY A N 1
ATOM 1517 C CA . GLY A 1 187 ? 18.308 -4.408 -14.215 1.00 89.75 187 GLY A CA 1
ATOM 1518 C C . GLY A 1 187 ? 16.790 -4.539 -14.196 1.00 89.75 187 GLY A C 1
ATOM 1519 O O . GLY A 1 187 ? 16.244 -5.046 -13.219 1.00 89.75 187 GLY A O 1
ATOM 1520 N N . ILE A 1 188 ? 16.123 -4.183 -15.298 1.00 89.50 188 ILE A N 1
ATOM 1521 C CA . ILE A 1 188 ? 14.657 -4.229 -15.423 1.00 89.50 188 ILE A CA 1
ATOM 1522 C C . ILE A 1 188 ? 14.115 -5.642 -15.154 1.00 89.50 188 ILE A C 1
ATOM 1524 O O . ILE A 1 188 ? 13.209 -5.796 -14.342 1.00 89.50 188 ILE A O 1
ATOM 1528 N N . GLU A 1 189 ? 14.682 -6.689 -15.758 1.00 91.00 189 GLU A N 1
ATOM 1529 C CA . GLU A 1 189 ? 14.257 -8.086 -15.554 1.00 91.00 189 GLU A CA 1
ATOM 1530 C C . GLU A 1 189 ? 14.382 -8.542 -14.086 1.00 91.00 189 GLU A C 1
ATOM 1532 O O . GLU A 1 189 ? 13.461 -9.155 -13.528 1.00 91.00 189 GLU A O 1
ATOM 1537 N N . ARG A 1 190 ? 15.487 -8.182 -13.418 1.00 90.88 190 ARG A N 1
ATOM 1538 C CA . ARG A 1 190 ? 15.673 -8.443 -11.981 1.00 90.88 190 ARG A CA 1
ATOM 1539 C C . ARG A 1 190 ? 14.672 -7.661 -11.133 1.00 90.88 190 ARG A C 1
ATOM 1541 O O . ARG A 1 190 ? 14.112 -8.226 -10.194 1.00 90.88 190 ARG A O 1
ATOM 1548 N N . THR A 1 191 ? 14.413 -6.396 -11.460 1.00 90.94 191 THR A N 1
ATOM 1549 C CA . THR A 1 191 ? 13.427 -5.570 -10.751 1.00 90.94 191 THR A CA 1
ATOM 1550 C C . THR A 1 191 ? 12.013 -6.104 -10.944 1.00 90.94 191 THR A C 1
ATOM 1552 O O . THR A 1 191 ? 11.304 -6.25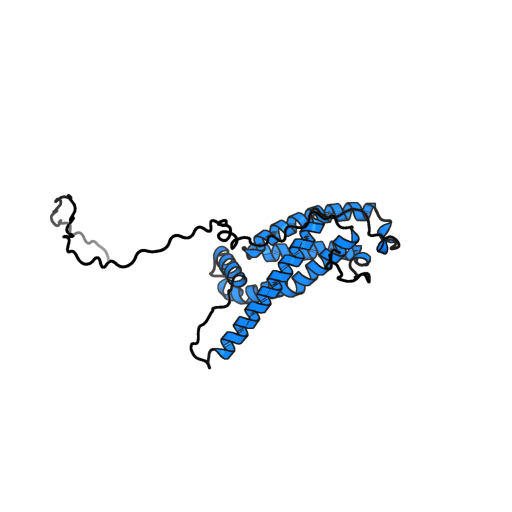0 -9.957 1.00 90.94 191 THR A O 1
ATOM 1555 N N . VAL A 1 192 ? 11.610 -6.504 -12.155 1.00 91.25 192 VAL A N 1
ATOM 1556 C CA . VAL A 1 192 ? 10.310 -7.157 -12.404 1.00 91.25 192 VAL A CA 1
ATOM 1557 C C . VAL A 1 192 ? 10.162 -8.423 -11.555 1.00 91.25 192 VAL A C 1
ATOM 1559 O O . VAL A 1 192 ? 9.133 -8.599 -10.910 1.00 91.25 192 VAL A 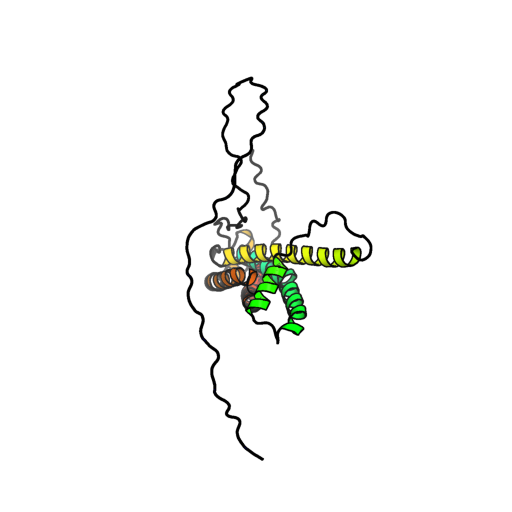O 1
ATOM 1562 N N . SER A 1 193 ? 11.201 -9.255 -11.468 1.00 91.25 193 SER A N 1
ATOM 1563 C CA . SER A 1 193 ? 11.185 -10.472 -10.638 1.00 91.25 193 SER A CA 1
ATOM 1564 C C . SER A 1 193 ? 11.019 -10.167 -9.137 1.00 91.25 193 SER A C 1
ATOM 1566 O O . SER A 1 193 ? 10.256 -10.841 -8.435 1.00 91.25 193 SER A O 1
ATOM 1568 N N . LYS A 1 194 ? 11.683 -9.110 -8.635 1.00 92.69 194 LYS A N 1
ATOM 1569 C CA . LYS A 1 194 ? 11.461 -8.588 -7.272 1.00 92.69 194 LYS A CA 1
ATOM 1570 C C . LYS A 1 194 ? 10.016 -8.095 -7.109 1.00 92.69 194 LYS A C 1
ATOM 1572 O O . LYS A 1 194 ? 9.332 -8.537 -6.191 1.00 92.69 194 LYS A O 1
ATOM 1577 N N . LEU A 1 195 ? 9.535 -7.226 -8.002 1.00 91.62 195 LEU A N 1
ATOM 1578 C CA . LEU A 1 195 ? 8.192 -6.633 -7.957 1.00 91.62 195 LEU A CA 1
ATOM 1579 C C . LEU A 1 195 ? 7.078 -7.686 -7.993 1.00 91.62 195 LEU A C 1
ATOM 1581 O O . LEU A 1 195 ? 6.086 -7.534 -7.287 1.00 91.62 195 LEU A O 1
ATOM 1585 N N . GLN A 1 196 ? 7.253 -8.776 -8.742 1.00 92.50 196 GLN A N 1
ATOM 1586 C CA . GLN A 1 196 ? 6.316 -9.901 -8.743 1.00 92.50 196 GLN A CA 1
ATOM 1587 C C . GLN A 1 196 ? 6.260 -10.595 -7.373 1.00 92.50 196 GLN A C 1
ATOM 1589 O O . GLN A 1 196 ? 5.176 -10.861 -6.848 1.00 92.50 196 GLN A O 1
ATOM 1594 N N . THR A 1 197 ? 7.426 -10.832 -6.764 1.00 92.00 197 THR A N 1
ATOM 1595 C CA . THR A 1 197 ? 7.560 -11.496 -5.458 1.00 92.00 197 THR A CA 1
ATOM 1596 C C . THR A 1 197 ? 7.001 -10.628 -4.325 1.00 92.00 197 THR A C 1
ATOM 1598 O O . THR A 1 197 ? 6.032 -11.013 -3.665 1.00 92.00 197 THR A O 1
ATOM 1601 N N . PHE A 1 198 ? 7.558 -9.428 -4.137 1.00 91.38 198 PHE A N 1
ATOM 1602 C CA . PHE A 1 198 ? 7.163 -8.503 -3.071 1.00 91.38 198 PHE A CA 1
ATOM 1603 C C . PHE A 1 198 ? 5.761 -7.927 -3.300 1.00 91.38 198 PHE A C 1
ATOM 1605 O O . PHE A 1 198 ? 4.999 -7.775 -2.348 1.00 91.38 198 PHE A O 1
ATOM 1612 N N . GLY A 1 199 ? 5.361 -7.691 -4.555 1.00 90.69 199 GLY A N 1
ATOM 1613 C CA . GLY A 1 199 ? 4.002 -7.271 -4.901 1.00 90.69 199 GLY A CA 1
ATOM 1614 C C . GLY A 1 199 ? 2.950 -8.302 -4.491 1.00 90.69 199 GLY A C 1
ATOM 1615 O O . GLY A 1 199 ? 1.929 -7.933 -3.913 1.00 90.69 199 GLY A O 1
ATOM 1616 N N . SER A 1 200 ? 3.224 -9.595 -4.699 1.00 91.50 200 SER A N 1
ATOM 1617 C CA . SER A 1 200 ? 2.339 -10.685 -4.256 1.00 91.50 200 SER A CA 1
ATOM 1618 C C . SER A 1 200 ? 2.254 -10.785 -2.728 1.00 91.50 200 SER A C 1
ATOM 1620 O O . SER A 1 200 ? 1.162 -10.944 -2.181 1.00 91.50 200 SER A O 1
ATOM 1622 N N . GLN A 1 201 ? 3.385 -10.644 -2.027 1.00 92.69 201 GLN A N 1
ATOM 1623 C CA . GLN A 1 201 ? 3.442 -10.654 -0.558 1.00 92.69 201 GLN A CA 1
ATOM 1624 C C . GLN A 1 201 ? 2.682 -9.464 0.050 1.00 92.69 201 GLN A C 1
ATOM 1626 O O . GLN A 1 201 ? 1.840 -9.646 0.931 1.00 92.69 201 GLN A O 1
ATOM 1631 N N . CYS A 1 202 ? 2.908 -8.255 -0.469 1.00 92.44 202 CYS A N 1
ATOM 1632 C CA . CYS A 1 202 ? 2.195 -7.050 -0.052 1.00 92.44 202 CYS A CA 1
ATOM 1633 C C . CYS A 1 202 ? 0.690 -7.140 -0.336 1.00 92.44 202 CYS A C 1
ATOM 1635 O O . CYS A 1 202 ? -0.106 -6.648 0.457 1.00 92.44 202 CYS A O 1
ATOM 1637 N N . LEU A 1 203 ? 0.276 -7.771 -1.441 1.00 91.88 203 LEU A N 1
ATOM 1638 C CA . LEU A 1 203 ? -1.138 -7.959 -1.781 1.00 91.88 203 LEU A CA 1
ATOM 1639 C C . LEU A 1 203 ? -1.829 -8.886 -0.769 1.00 91.88 203 LEU A C 1
ATOM 1641 O O . LEU A 1 203 ? -2.912 -8.560 -0.276 1.00 91.88 203 LEU A O 1
ATOM 1645 N N . ASP A 1 204 ? -1.189 -9.998 -0.402 1.00 92.50 204 ASP A N 1
ATOM 1646 C CA . ASP A 1 204 ? -1.683 -10.906 0.639 1.00 92.50 204 ASP A CA 1
ATOM 1647 C C . ASP A 1 204 ? -1.777 -10.196 2.005 1.00 92.50 204 ASP A C 1
ATOM 1649 O O . ASP A 1 204 ? -2.832 -10.225 2.648 1.00 92.50 204 ASP A O 1
ATOM 1653 N N . LEU A 1 205 ? -0.736 -9.457 2.409 1.00 92.50 205 LEU A N 1
ATOM 1654 C CA . LEU A 1 205 ? -0.753 -8.624 3.620 1.00 92.50 205 LEU A CA 1
ATOM 1655 C C . LEU A 1 205 ? -1.856 -7.554 3.584 1.00 92.50 205 LEU A C 1
ATOM 1657 O O . LEU A 1 205 ? -2.571 -7.399 4.571 1.00 92.50 205 LEU A O 1
ATOM 1661 N N . LEU A 1 206 ? -2.070 -6.876 2.453 1.00 91.19 206 LEU A N 1
ATOM 1662 C CA . LEU A 1 206 ? -3.131 -5.876 2.270 1.00 91.19 206 LEU A CA 1
ATOM 1663 C C . LEU A 1 206 ? -4.535 -6.487 2.338 1.00 91.19 206 LEU A C 1
ATOM 1665 O O . LEU A 1 206 ? -5.473 -5.842 2.816 1.00 91.19 206 LEU A O 1
ATOM 1669 N N . SER A 1 207 ? -4.701 -7.738 1.904 1.00 89.56 207 SER A N 1
ATOM 1670 C CA . SER A 1 207 ? -5.967 -8.460 2.066 1.00 89.56 207 SER A CA 1
ATOM 1671 C C . SER A 1 207 ? -6.282 -8.727 3.546 1.00 89.56 207 SER A C 1
ATOM 1673 O O . SER A 1 207 ? -7.435 -8.601 3.968 1.00 89.56 207 SER A O 1
ATOM 1675 N N . LYS A 1 208 ? -5.252 -9.020 4.354 1.00 91.00 208 LYS A N 1
ATOM 1676 C CA . LYS A 1 208 ? -5.371 -9.319 5.788 1.00 91.00 208 LYS A CA 1
ATOM 1677 C C . LYS A 1 208 ? -5.452 -8.058 6.650 1.00 91.00 208 LYS A C 1
ATOM 1679 O O . LYS A 1 208 ? -6.244 -8.028 7.590 1.00 91.00 208 LYS A O 1
ATOM 1684 N N . SER A 1 209 ? -4.698 -7.005 6.326 1.00 90.50 209 SER A N 1
ATOM 1685 C CA . SER A 1 209 ? 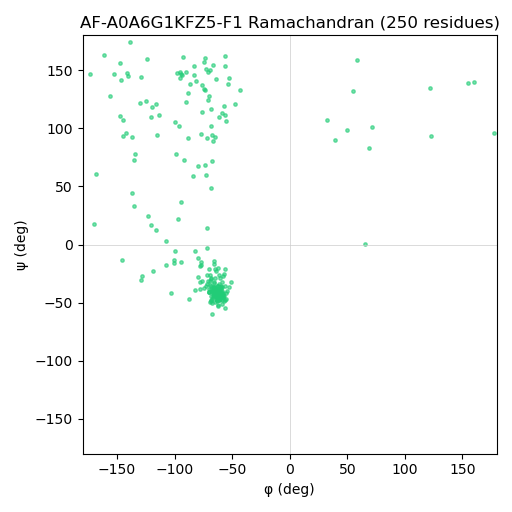-4.612 -5.766 7.116 1.00 90.50 209 SER A CA 1
ATOM 1686 C C . SER A 1 209 ? -5.932 -4.994 7.180 1.00 90.50 209 SER A C 1
ATOM 1688 O O . SER A 1 209 ? -6.147 -4.207 8.096 1.00 90.50 209 SER A O 1
ATOM 1690 N N . LYS A 1 210 ? -6.852 -5.232 6.236 1.00 87.12 210 LYS A N 1
ATOM 1691 C CA . LYS A 1 210 ? -8.235 -4.720 6.278 1.00 87.12 210 LYS A CA 1
ATOM 1692 C C . LYS A 1 210 ? -9.065 -5.305 7.436 1.00 87.12 210 LYS A C 1
ATOM 1694 O O . LYS A 1 210 ? -10.132 -4.779 7.720 1.00 87.12 210 LYS A O 1
ATOM 1699 N N . LYS A 1 211 ? -8.600 -6.386 8.078 1.00 87.38 211 LYS A N 1
ATOM 1700 C CA . LYS A 1 211 ? -9.283 -7.081 9.190 1.00 87.38 211 LYS A CA 1
ATOM 1701 C C . LYS A 1 211 ? -8.417 -7.303 10.425 1.00 87.38 211 LYS A C 1
ATOM 1703 O O . LYS A 1 211 ? -8.941 -7.436 11.520 1.00 87.38 211 LYS A O 1
ATOM 1708 N N . LYS A 1 212 ? -7.100 -7.385 10.250 1.00 89.56 212 LYS A N 1
ATOM 1709 C CA . LYS A 1 212 ? -6.139 -7.633 11.322 1.00 89.56 212 LYS A CA 1
ATOM 1710 C C . LYS A 1 212 ? -5.226 -6.436 11.493 1.00 89.56 212 LYS A C 1
ATOM 1712 O O . LYS A 1 212 ? -4.474 -6.093 10.580 1.00 89.56 212 LYS A O 1
ATOM 1717 N N . TYR A 1 213 ? -5.238 -5.858 12.684 1.00 89.38 213 TYR A N 1
ATOM 1718 C CA . TYR A 1 213 ? -4.309 -4.801 13.044 1.00 89.38 213 TYR A CA 1
ATOM 1719 C C . TYR A 1 213 ? -2.870 -5.331 13.148 1.00 89.38 213 TYR A C 1
ATOM 1721 O O . TYR A 1 213 ? -1.932 -4.607 12.836 1.00 89.38 213 TYR A O 1
ATOM 1729 N N . SER A 1 214 ? -2.669 -6.609 13.494 1.00 88.44 214 SER A N 1
ATOM 1730 C CA . SER A 1 214 ? -1.325 -7.218 13.533 1.00 88.44 214 SER A CA 1
ATOM 1731 C C . SER A 1 214 ? -0.562 -7.157 12.203 1.00 88.44 214 SER A C 1
ATOM 1733 O O . SER A 1 214 ? 0.663 -7.152 12.202 1.00 88.44 214 SER A O 1
ATOM 1735 N N . GLU A 1 215 ? -1.269 -7.116 11.071 1.00 91.56 215 GLU A N 1
ATOM 1736 C CA . GLU A 1 215 ? -0.669 -7.214 9.734 1.00 91.56 215 GLU A CA 1
ATOM 1737 C C . GLU A 1 215 ? -0.381 -5.841 9.104 1.00 91.56 215 GLU A C 1
ATOM 1739 O O . GLU A 1 215 ? 0.347 -5.768 8.117 1.00 91.56 215 GLU A O 1
ATOM 1744 N N . ILE A 1 216 ? -0.942 -4.743 9.637 1.00 91.00 216 ILE A N 1
ATOM 1745 C CA . ILE A 1 216 ? -0.796 -3.418 9.010 1.00 91.00 216 ILE A CA 1
ATOM 1746 C C . ILE A 1 216 ? 0.608 -2.834 9.184 1.00 91.00 216 ILE A C 1
ATOM 1748 O O . ILE A 1 216 ? 1.123 -2.207 8.265 1.00 91.00 216 ILE A O 1
ATOM 1752 N N . GLU A 1 217 ? 1.250 -3.069 10.330 1.00 90.00 217 GLU A N 1
ATOM 1753 C CA . GLU A 1 217 ? 2.627 -2.621 10.567 1.00 90.00 217 GLU A CA 1
ATOM 1754 C C . GLU A 1 217 ? 3.608 -3.371 9.651 1.00 90.00 217 GLU A C 1
ATOM 1756 O O . GLU A 1 217 ? 4.522 -2.769 9.090 1.00 90.00 217 GLU A O 1
ATOM 1761 N N . THR A 1 218 ? 3.378 -4.672 9.442 1.00 92.62 218 THR A N 1
ATOM 1762 C CA . THR A 1 218 ? 4.124 -5.493 8.479 1.00 92.62 218 THR A CA 1
ATOM 1763 C C . THR A 1 218 ? 3.902 -4.996 7.053 1.00 92.62 218 THR A C 1
ATOM 1765 O O . THR A 1 218 ? 4.870 -4.757 6.342 1.00 92.62 218 THR A O 1
ATOM 1768 N N . LEU A 1 219 ? 2.648 -4.749 6.649 1.00 92.81 219 LEU A N 1
ATOM 1769 C CA . LEU A 1 219 ? 2.328 -4.190 5.331 1.00 92.81 219 LEU A CA 1
ATOM 1770 C C . LEU A 1 219 ? 3.051 -2.863 5.074 1.00 92.81 219 LEU A C 1
ATOM 1772 O O . LEU A 1 219 ? 3.615 -2.689 4.000 1.00 92.81 219 LEU A O 1
ATOM 1776 N N . LEU A 1 220 ? 3.042 -1.929 6.031 1.00 93.12 220 LEU A N 1
ATOM 1777 C CA . LEU A 1 220 ? 3.705 -0.633 5.859 1.00 93.12 220 LEU A CA 1
ATOM 1778 C C . LEU A 1 220 ? 5.226 -0.787 5.686 1.00 93.12 220 LEU A C 1
ATOM 1780 O O . LEU A 1 220 ? 5.795 -0.119 4.831 1.00 93.12 220 LEU A O 1
ATOM 1784 N N . LYS A 1 221 ? 5.868 -1.717 6.407 1.00 93.75 221 LYS A N 1
ATOM 1785 C CA . LYS A 1 221 ? 7.304 -2.020 6.240 1.00 93.75 221 LYS A CA 1
ATOM 1786 C C . LYS A 1 221 ? 7.631 -2.630 4.875 1.00 93.75 221 LYS A C 1
ATOM 1788 O O . LYS A 1 221 ? 8.633 -2.261 4.273 1.00 93.75 221 LYS A O 1
ATOM 1793 N N . GLU A 1 222 ? 6.791 -3.531 4.369 1.00 92.94 222 GLU A N 1
ATOM 1794 C CA . GLU A 1 222 ? 6.978 -4.124 3.036 1.00 92.94 222 GLU A CA 1
ATOM 1795 C C . GLU A 1 222 ? 6.690 -3.108 1.908 1.00 92.94 222 GLU A C 1
ATOM 1797 O O . GLU A 1 222 ? 7.356 -3.119 0.873 1.00 92.94 222 GLU A O 1
ATOM 1802 N N . LEU A 1 223 ? 5.763 -2.161 2.120 1.00 92.81 223 LEU A N 1
ATOM 1803 C CA . LEU A 1 223 ? 5.566 -1.013 1.223 1.00 92.81 223 LEU A CA 1
ATOM 1804 C C . LEU A 1 223 ? 6.766 -0.050 1.249 1.00 92.81 223 LEU A C 1
ATOM 1806 O O . LEU A 1 223 ? 7.185 0.405 0.187 1.00 92.81 223 LEU A O 1
ATOM 1810 N N . ASP A 1 224 ? 7.358 0.209 2.420 1.00 92.50 224 ASP A N 1
ATOM 1811 C CA . ASP A 1 224 ? 8.604 0.979 2.553 1.00 92.50 224 ASP A CA 1
ATOM 1812 C C . ASP A 1 224 ? 9.778 0.278 1.832 1.00 92.50 224 ASP A C 1
ATOM 1814 O O . ASP A 1 224 ? 10.604 0.936 1.198 1.00 92.50 224 ASP A O 1
ATOM 1818 N N . PHE A 1 225 ? 9.828 -1.058 1.834 1.00 91.44 225 PHE A N 1
ATOM 1819 C CA . PHE A 1 225 ? 10.815 -1.818 1.059 1.00 91.44 225 PHE A CA 1
ATOM 1820 C C . PHE A 1 225 ? 10.561 -1.755 -0.460 1.00 91.44 225 PHE A C 1
ATOM 1822 O O . PHE A 1 225 ? 11.496 -1.554 -1.238 1.00 91.44 225 PHE A O 1
ATOM 1829 N N . LEU A 1 226 ? 9.303 -1.846 -0.910 1.00 91.12 226 LEU A N 1
ATOM 1830 C CA . LEU A 1 226 ? 8.951 -1.601 -2.317 1.00 91.12 226 LEU A CA 1
ATOM 1831 C C . LEU A 1 226 ? 9.329 -0.179 -2.762 1.00 91.12 226 LEU A C 1
ATOM 1833 O O . LEU A 1 226 ? 9.797 -0.008 -3.888 1.00 91.12 226 LEU A O 1
ATOM 1837 N N . LYS A 1 227 ? 9.192 0.819 -1.880 1.00 92.06 227 LYS A N 1
ATOM 1838 C CA . LYS A 1 227 ? 9.612 2.206 -2.124 1.00 92.06 227 LYS A CA 1
ATOM 1839 C C . LYS A 1 227 ? 11.112 2.302 -2.406 1.00 92.06 227 LYS A C 1
ATOM 1841 O O . LYS A 1 227 ? 11.494 2.882 -3.414 1.00 92.06 227 LYS A O 1
ATOM 1846 N N . GLN A 1 228 ? 11.948 1.633 -1.608 1.00 91.88 228 GLN A N 1
ATOM 1847 C CA . GLN A 1 228 ? 13.400 1.564 -1.838 1.00 91.88 228 GLN A CA 1
ATOM 1848 C C . GLN A 1 228 ? 13.757 0.926 -3.189 1.00 91.88 228 GLN A C 1
ATOM 1850 O O . GLN A 1 228 ? 14.682 1.377 -3.859 1.00 91.88 228 GLN A O 1
ATOM 1855 N N . ILE A 1 229 ? 13.010 -0.096 -3.632 1.00 88.62 229 ILE A N 1
ATOM 1856 C CA . ILE A 1 229 ? 13.187 -0.661 -4.981 1.00 88.62 229 ILE A CA 1
ATOM 1857 C C . ILE A 1 229 ? 12.836 0.384 -6.050 1.00 88.62 229 ILE A C 1
ATOM 1859 O O . ILE A 1 229 ? 13.542 0.491 -7.046 1.00 88.62 229 ILE A O 1
ATOM 1863 N N . ILE A 1 230 ? 11.763 1.153 -5.865 1.00 89.44 230 ILE A N 1
ATOM 1864 C CA . ILE A 1 230 ? 11.303 2.189 -6.806 1.00 89.44 230 ILE A CA 1
ATOM 1865 C C . ILE A 1 230 ? 12.255 3.392 -6.857 1.00 89.44 230 ILE A C 1
ATOM 1867 O O . ILE A 1 230 ? 12.435 3.970 -7.928 1.00 89.44 230 ILE A O 1
ATOM 1871 N N . GLU A 1 231 ? 12.926 3.725 -5.753 1.00 88.56 231 GLU A N 1
ATOM 1872 C CA . GLU A 1 231 ? 13.927 4.798 -5.680 1.00 88.56 231 GLU A CA 1
ATOM 1873 C C . GLU A 1 231 ? 15.136 4.563 -6.615 1.00 88.56 231 GLU A C 1
ATOM 1875 O O . GLU A 1 231 ? 15.717 5.520 -7.130 1.00 88.56 231 GLU A O 1
ATOM 1880 N N . GLU A 1 232 ? 15.469 3.309 -6.952 1.00 86.31 232 GLU A N 1
ATOM 1881 C CA . GLU A 1 232 ? 16.463 2.992 -7.996 1.00 86.31 232 GLU A CA 1
ATOM 1882 C C . GLU A 1 232 ? 16.007 3.469 -9.403 1.00 86.31 232 GLU A C 1
ATOM 1884 O O . GLU A 1 232 ? 16.830 3.735 -10.290 1.00 86.31 232 GLU A O 1
ATOM 1889 N N . TRP A 1 233 ? 14.695 3.642 -9.605 1.00 86.56 233 TRP A N 1
ATOM 1890 C CA . TRP A 1 233 ? 14.011 3.847 -10.889 1.00 86.56 233 TRP A CA 1
ATOM 1891 C C . TRP A 1 233 ? 13.174 5.145 -10.951 1.00 86.56 233 TRP A C 1
ATOM 1893 O O . TRP A 1 233 ? 12.260 5.239 -11.768 1.00 86.56 233 TRP A O 1
ATOM 1903 N N . THR A 1 234 ? 13.497 6.166 -10.146 1.00 82.56 234 THR A N 1
ATOM 1904 C CA . THR A 1 234 ? 12.756 7.452 -10.052 1.00 82.56 234 THR A CA 1
ATOM 1905 C C . THR A 1 234 ? 12.476 8.161 -11.384 1.00 82.56 234 THR A C 1
ATOM 1907 O O . THR A 1 234 ? 11.409 8.746 -11.546 1.00 82.56 234 THR A O 1
ATOM 1910 N N . GLU A 1 235 ? 13.363 8.041 -12.377 1.00 81.00 235 GLU A N 1
ATOM 1911 C CA . GLU A 1 235 ? 13.172 8.535 -13.761 1.00 81.00 235 GLU A CA 1
ATOM 1912 C C . GLU A 1 235 ? 11.902 7.973 -14.451 1.00 81.00 235 GLU A C 1
ATOM 1914 O O . GLU A 1 235 ? 11.380 8.545 -15.413 1.00 81.00 235 GLU A O 1
ATOM 1919 N N . PHE A 1 236 ? 11.382 6.847 -13.957 1.00 80.50 236 PHE A N 1
ATOM 1920 C CA . PHE A 1 236 ? 10.122 6.243 -14.386 1.00 80.50 236 PHE A CA 1
ATOM 1921 C C . PHE A 1 236 ? 8.946 6.537 -13.434 1.00 80.50 236 PHE A C 1
ATOM 1923 O O . PHE A 1 236 ? 7.795 6.380 -13.839 1.00 80.50 236 PHE A O 1
ATOM 1930 N N . ALA A 1 237 ? 9.211 7.003 -12.208 1.00 68.69 237 ALA A N 1
ATOM 1931 C CA . ALA A 1 237 ? 8.188 7.383 -11.231 1.00 68.69 237 ALA A CA 1
ATOM 1932 C C . ALA A 1 237 ? 7.576 8.764 -11.527 1.00 68.69 237 ALA A C 1
ATOM 1934 O O . ALA A 1 237 ? 6.357 8.928 -11.426 1.00 68.69 237 ALA A O 1
ATOM 1935 N N . GLU A 1 238 ? 8.390 9.733 -11.972 1.00 67.06 238 GLU A N 1
ATOM 1936 C CA . GLU A 1 238 ? 7.894 11.058 -12.372 1.00 67.06 238 GLU A CA 1
ATOM 1937 C C . GLU A 1 238 ? 6.771 10.934 -13.419 1.00 67.06 238 GLU A C 1
ATOM 1939 O O . GLU A 1 238 ? 6.883 10.121 -14.347 1.00 67.06 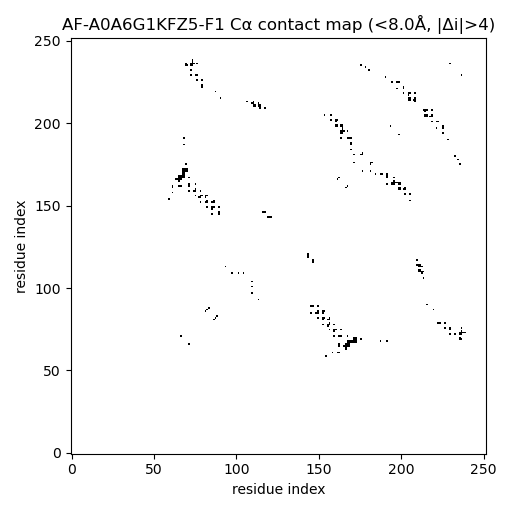238 GLU A O 1
ATOM 1944 N N . PRO A 1 239 ? 5.679 11.713 -13.327 1.00 54.91 239 PRO A N 1
ATOM 1945 C CA . PRO A 1 239 ? 4.670 11.748 -14.372 1.00 54.91 239 PRO A CA 1
ATOM 1946 C C . PRO A 1 239 ? 5.254 12.405 -15.629 1.00 54.91 239 PRO A C 1
ATOM 1948 O O . PRO A 1 239 ? 5.325 13.627 -15.732 1.00 54.91 239 PRO A O 1
ATOM 1951 N N . GLY A 1 240 ? 5.615 11.582 -16.619 1.00 49.75 240 GLY A N 1
ATOM 1952 C CA . GLY A 1 240 ? 5.658 12.045 -18.002 1.00 49.75 240 GLY A CA 1
ATOM 1953 C C . GLY A 1 240 ? 4.310 12.680 -18.352 1.00 49.75 240 GLY A C 1
ATOM 1954 O O . GLY A 1 240 ? 3.272 12.229 -17.862 1.00 49.75 240 GLY A O 1
ATOM 1955 N N . THR A 1 241 ? 4.343 13.749 -19.144 1.00 41.06 241 THR A N 1
ATOM 1956 C CA . THR A 1 241 ? 3.202 14.618 -19.468 1.00 41.06 241 THR A CA 1
ATOM 1957 C C . THR A 1 241 ? 2.204 13.960 -20.426 1.00 41.06 241 THR A C 1
ATOM 1959 O O . THR A 1 241 ? 1.965 14.474 -21.514 1.00 41.06 241 THR A O 1
ATOM 1962 N N . ASP A 1 242 ? 1.635 12.830 -20.018 1.00 39.53 242 ASP A N 1
ATOM 1963 C CA . ASP A 1 242 ? 0.498 12.180 -20.661 1.00 39.53 242 ASP A CA 1
ATOM 1964 C C . ASP A 1 242 ? -0.652 12.116 -19.647 1.00 39.53 242 ASP A C 1
ATOM 1966 O O . ASP A 1 242 ? -0.526 11.550 -18.556 1.00 39.53 242 ASP A O 1
ATOM 1970 N N . ASP A 1 243 ? -1.752 12.777 -20.008 1.00 38.94 243 ASP A N 1
ATOM 1971 C CA . ASP A 1 243 ? -2.892 13.089 -19.146 1.00 38.94 243 ASP A CA 1
ATOM 1972 C C . ASP A 1 243 ? -3.555 11.876 -18.476 1.00 38.94 243 ASP A C 1
ATOM 1974 O O . ASP A 1 243 ? -3.517 10.740 -18.957 1.00 38.94 243 ASP A O 1
ATOM 1978 N N . GLU A 1 244 ? -4.329 12.155 -17.421 1.00 41.50 244 GLU A N 1
ATOM 1979 C CA . GLU A 1 244 ? -5.329 11.234 -16.863 1.00 41.50 244 GLU A CA 1
ATOM 1980 C C . GLU A 1 244 ? -6.528 11.005 -17.818 1.00 41.50 244 GLU A C 1
ATOM 1982 O O . GLU A 1 244 ? -7.687 11.049 -17.412 1.00 41.50 244 GLU A O 1
ATOM 1987 N N . ASN A 1 245 ? -6.278 10.704 -19.098 1.00 40.53 245 ASN A N 1
ATOM 1988 C CA . ASN A 1 245 ? -7.302 10.379 -20.096 1.00 40.53 245 ASN A CA 1
ATOM 1989 C C . ASN A 1 245 ? -7.540 8.860 -20.247 1.00 40.53 245 ASN A C 1
ATOM 1991 O O . ASN A 1 245 ? -7.828 8.347 -21.328 1.00 40.53 245 ASN A O 1
ATOM 1995 N N . PHE A 1 246 ? -7.472 8.113 -19.143 1.00 46.75 246 PHE A N 1
ATOM 1996 C CA . PHE A 1 246 ? -7.984 6.738 -19.074 1.00 46.75 246 PHE A CA 1
ATOM 1997 C C . PHE A 1 246 ? -9.491 6.748 -18.766 1.00 46.75 246 PHE A C 1
ATOM 1999 O O . PHE A 1 246 ? -9.921 6.217 -17.740 1.00 46.75 246 PHE A O 1
ATOM 2006 N N . GLY A 1 247 ? -10.297 7.388 -19.626 1.00 45.72 247 GLY A N 1
ATOM 2007 C CA . GLY A 1 247 ? -11.691 7.673 -19.265 1.00 45.72 247 GLY A CA 1
ATOM 2008 C C . GLY A 1 247 ? -12.667 8.192 -20.326 1.00 45.72 247 GLY A C 1
ATOM 2009 O O . GLY A 1 247 ? -13.716 8.682 -19.916 1.00 45.72 247 GLY A O 1
ATOM 2010 N N . ARG A 1 248 ? -12.405 8.074 -21.637 1.00 35.97 248 ARG A N 1
ATOM 2011 C CA . ARG A 1 248 ? -13.450 8.228 -22.674 1.00 35.97 248 ARG A CA 1
ATOM 2012 C C . ARG A 1 248 ? -13.343 7.176 -23.773 1.00 35.97 248 ARG A C 1
ATOM 2014 O O . ARG A 1 248 ? -12.646 7.354 -24.764 1.00 35.97 248 ARG A O 1
ATOM 2021 N N . ASP A 1 249 ? -14.080 6.092 -23.564 1.00 42.06 249 ASP A N 1
ATOM 2022 C CA . ASP A 1 249 ? -14.576 5.214 -24.623 1.00 42.06 249 ASP A CA 1
ATOM 2023 C C . ASP A 1 249 ? -15.972 5.726 -25.022 1.00 42.06 249 ASP A C 1
ATOM 2025 O O . ASP A 1 249 ? -16.994 5.177 -24.613 1.00 42.06 249 ASP A O 1
ATOM 2029 N N . ASP A 1 250 ? -16.010 6.867 -25.719 1.00 38.38 250 ASP A N 1
ATOM 2030 C CA . ASP A 1 250 ? -17.233 7.383 -26.342 1.00 38.38 250 ASP A CA 1
ATOM 2031 C C . ASP A 1 250 ? -17.322 6.785 -27.752 1.00 38.38 250 ASP A C 1
ATOM 2033 O O . ASP A 1 250 ? -16.749 7.309 -28.709 1.00 38.38 250 ASP A O 1
ATOM 2037 N N . GLY A 1 251 ? -18.006 5.646 -27.863 1.00 41.84 251 GLY A N 1
ATOM 2038 C CA . GLY A 1 251 ? -18.253 4.988 -29.143 1.00 41.84 251 GLY A CA 1
ATOM 2039 C C . GLY A 1 251 ? -19.239 5.768 -30.018 1.00 41.84 251 GLY A C 1
ATOM 2040 O O . GLY A 1 251 ? -20.354 6.067 -29.581 1.00 41.84 251 GLY A O 1
ATOM 2041 N N . VAL A 1 252 ? -18.836 6.025 -31.266 1.00 36.34 252 VAL A N 1
ATOM 2042 C CA . VAL A 1 252 ? -19.673 6.458 -32.401 1.00 36.34 252 VAL A CA 1
ATOM 2043 C C . VAL A 1 252 ? -19.235 5.683 -33.640 1.00 36.34 252 VAL A C 1
ATOM 2045 O O . VAL A 1 252 ? -18.008 5.646 -33.882 1.00 36.34 252 VAL A O 1
#

Mean predicted aligned error: 16.96 Å